Protein AF-0000000080461787 (afdb_homodimer)

Secondary structure (DSSP, 8-state):
----------------------------------------------------------SS-SS-TTS-EEEEEEEEEEE-SS--HHHHHHHHHHHHHHT---THHHHT-STT--GGG-EEEEEEEE-GGGGGG--HHHHHTT--SSEEEEEEEEE-BEEEE-SS--GGGT-SSSEEEEEEEEEEEE-/----------------------------------------------------------SS-SS-TTS-EEEEEEEEEEE-SS--HHHHHHHHHHHHHHT---THHHHT-STT--GGG-EEEEEEEE-GGGGGG--HHHHHTT--SSEEEEEEEEE-BEEEE-SS--GGGT-SSSEEEEEEEEEEEE-

Foldseek 3Di:
DDPPPCPDDDPPPDPPPPPDPPPPPPDPPDDPPPDPPPPPPPPPPPPPPPPQPPPPQVPDPPPDDPFDFDDKFKFKFKDQFQPQQQRRLLRGLCRRPVVDDDCCQVVVVDPPHHQQAKEKEKEKAFAPVCVSRHDVVSSVVSDPGHHYPYYHYDHHWDWDFSPDADVVSVGPHRIMTMMMMMMTIGD/DDPDPPPPDDPPCVPPPPPPVPPPPPDPPDPPPPDPPPPPPPPPPPPPVPPQPPLPQVPDPPPDDPFDFDDKFKFKFKDQFQPQQQRRLLRGLCRRPVVDDDCCQVVVVDPPHHQQAKEKEKEKAFAPVCVSRHDVVSSVVSDPGHHYPYYHYDHHWDWDFSPDADVVSVGPHRIMTMMMMMMTIGD

Organism: Brassica campestris (NCBI:txid3711)

pLDDT: mean 74.0, std 32.17, range [20.41, 98.88]

Structure (mmCIF, N/CA/C/O backbone):
data_AF-0000000080461787-model_v1
#
loop_
_entity.id
_entity.type
_entity.pdbx_description
1 polymer '50S ribosomal protein L34'
#
loop_
_atom_site.group_PDB
_atom_site.id
_atom_site.type_symbol
_atom_site.label_atom_id
_atom_site.label_alt_id
_atom_site.label_comp_id
_atom_site.label_asym_id
_atom_site.label_entity_id
_atom_site.label_seq_id
_atom_site.pdbx_PDB_ins_code
_atom_site.Cartn_x
_atom_site.Cartn_y
_atom_site.Cartn_z
_atom_site.occupancy
_atom_site.B_iso_or_equiv
_atom_site.auth_seq_id
_atom_site.auth_comp_id
_atom_site.auth_asym_id
_atom_site.auth_atom_id
_atom_site.pdbx_PDB_model_num
ATOM 1 N N . MET A 1 1 ? -2.736 40.031 -47.25 1 24.28 1 MET A N 1
ATOM 2 C CA . MET A 1 1 ? -2.18 39.875 -45.906 1 24.28 1 MET A CA 1
ATOM 3 C C . MET A 1 1 ? -1.057 38.844 -45.906 1 24.28 1 MET A C 1
ATOM 5 O O . MET A 1 1 ? -1.311 37.625 -46 1 24.28 1 MET A O 1
ATOM 9 N N . SER A 1 2 ? 0.174 39.125 -46.594 1 23.34 2 SER A N 1
ATOM 10 C CA . SER A 1 2 ? 1.29 38.531 -47.344 1 23.34 2 SER A CA 1
ATOM 11 C C . SER A 1 2 ? 2.373 38.031 -46.406 1 23.34 2 SER A C 1
ATOM 13 O O . SER A 1 2 ? 2.869 38.75 -45.562 1 23.34 2 SER A O 1
ATOM 15 N N . LEU A 1 3 ? 2.395 36.656 -46.031 1 26.53 3 LEU A N 1
ATOM 16 C CA . LEU A 1 3 ? 3.195 35.75 -45.25 1 26.53 3 LEU A CA 1
ATOM 17 C C . LEU A 1 3 ? 4.645 35.719 -45.719 1 26.53 3 LEU A C 1
ATOM 19 O O . LEU A 1 3 ? 4.934 35.25 -46.812 1 26.53 3 LEU A O 1
ATOM 23 N N . SER A 1 4 ? 5.445 36.844 -45.406 1 23.27 4 SER A N 1
ATOM 24 C CA . SER A 1 4 ? 6.805 37.062 -45.906 1 23.27 4 SER A CA 1
ATOM 25 C C . SER A 1 4 ? 7.777 36.031 -45.344 1 23.27 4 SER A C 1
ATOM 27 O O . SER A 1 4 ? 7.824 35.812 -44.125 1 23.27 4 SER A O 1
ATOM 29 N N . LEU A 1 5 ? 8.203 34.969 -46.062 1 26.58 5 LEU A N 1
ATOM 30 C CA . LEU A 1 5 ? 9.086 33.781 -46.031 1 26.58 5 LEU A CA 1
ATOM 31 C C . LEU A 1 5 ? 10.531 34.219 -45.812 1 26.58 5 LEU A C 1
ATOM 33 O O . LEU A 1 5 ? 11.172 34.75 -46.688 1 26.58 5 LEU A O 1
ATOM 37 N N . VAL A 1 6 ? 10.914 34.844 -44.531 1 24.02 6 VAL A N 1
ATOM 38 C CA . VAL A 1 6 ? 12.242 35.438 -44.375 1 24.02 6 VAL A CA 1
ATOM 39 C C . VAL A 1 6 ? 13.297 34.344 -44.438 1 24.02 6 VAL A C 1
ATOM 41 O O . VAL A 1 6 ? 13.25 33.375 -43.688 1 24.02 6 VAL A O 1
ATOM 44 N N . THR A 1 7 ? 13.984 34.062 -45.562 1 23.97 7 THR A N 1
ATOM 45 C CA . THR A 1 7 ? 14.977 33.125 -46.062 1 23.97 7 THR A CA 1
ATOM 46 C C . THR A 1 7 ? 16.312 33.312 -45.375 1 23.97 7 THR A C 1
ATOM 48 O O . THR A 1 7 ? 17.062 34.25 -45.688 1 23.97 7 THR A O 1
ATOM 51 N N . ALA A 1 8 ? 16.312 33.375 -43.906 1 23.72 8 ALA A N 1
ATOM 52 C CA . ALA A 1 8 ? 17.531 33.875 -43.281 1 23.72 8 ALA A CA 1
ATOM 53 C C . ALA A 1 8 ? 18.75 33.062 -43.719 1 23.72 8 ALA A C 1
ATOM 55 O O . ALA A 1 8 ? 18.641 31.875 -43.969 1 23.72 8 ALA A O 1
ATOM 56 N N . GLY A 1 9 ? 19.906 33.781 -44.062 1 21.83 9 GLY A N 1
ATOM 57 C CA . GLY A 1 9 ? 21.203 33.75 -44.688 1 21.83 9 GLY A CA 1
ATOM 58 C C . GLY A 1 9 ? 22.188 32.812 -44.031 1 21.83 9 GLY A C 1
ATOM 59 O O . GLY A 1 9 ? 22 32.438 -42.875 1 21.83 9 GLY A O 1
ATOM 60 N N . SER A 1 10 ? 23.094 32.031 -44.781 1 24.44 10 SER A N 1
ATOM 61 C CA . SER A 1 10 ? 24.031 30.938 -44.906 1 24.44 10 SER A CA 1
ATOM 62 C C . SER A 1 10 ? 25.328 31.203 -44.125 1 24.44 10 SER A C 1
ATOM 64 O O . SER A 1 10 ? 26.203 31.906 -44.594 1 24.44 10 SER A O 1
ATOM 66 N N . ILE A 1 11 ? 25.312 31.609 -42.688 1 22.33 11 ILE A N 1
ATOM 67 C CA . ILE A 1 11 ? 26.547 32.125 -42.125 1 22.33 11 ILE A CA 1
ATOM 68 C C . ILE A 1 11 ? 27.609 31.016 -42.188 1 22.33 11 ILE A C 1
ATOM 70 O O . ILE A 1 11 ? 27.406 29.906 -41.688 1 22.33 11 ILE A O 1
ATOM 74 N N . LEU A 1 12 ? 28.609 31.094 -43.094 1 22.92 12 LEU A N 1
ATOM 75 C CA . LEU A 1 12 ? 29.766 30.328 -43.531 1 22.92 12 LEU A CA 1
ATOM 76 C C . LEU A 1 12 ? 30.844 30.266 -42.438 1 22.92 12 LEU A C 1
ATOM 78 O O . LEU A 1 12 ? 31.469 31.266 -42.125 1 22.92 12 LEU A O 1
ATOM 82 N N . ILE A 1 13 ? 30.484 29.75 -41.188 1 22.72 13 ILE A N 1
ATOM 83 C CA . ILE A 1 13 ? 31.438 29.859 -40.094 1 22.72 13 ILE A CA 1
ATOM 84 C C . ILE A 1 13 ? 32.75 29.188 -40.469 1 22.72 13 ILE A C 1
ATOM 86 O O . ILE A 1 13 ? 32.75 28.094 -41.062 1 22.72 13 ILE A O 1
ATOM 90 N N . ARG A 1 14 ? 33.875 29.984 -40.469 1 22.83 14 ARG A N 1
ATOM 91 C CA . ARG A 1 14 ? 35.312 29.984 -40.812 1 22.83 14 ARG A CA 1
ATOM 92 C C . ARG A 1 14 ? 36.062 28.906 -40.062 1 22.83 14 ARG A C 1
ATOM 94 O O . ARG A 1 14 ? 36 28.844 -38.812 1 22.83 14 ARG A O 1
ATOM 101 N N . PRO A 1 15 ? 36.562 27.766 -40.656 1 22.39 15 PRO A N 1
ATOM 102 C CA . PRO A 1 15 ? 37.125 26.5 -40.188 1 22.39 15 PRO A CA 1
ATOM 103 C C . PRO A 1 15 ? 38.5 26.672 -39.562 1 22.39 15 PRO A C 1
ATOM 105 O O . PRO A 1 15 ? 39.094 25.703 -39.094 1 22.39 15 PRO A O 1
ATOM 108 N N . ASN A 1 16 ? 38.969 27.953 -39.25 1 22.52 16 ASN A N 1
ATOM 109 C CA . ASN A 1 16 ? 40.438 27.984 -39.375 1 22.52 16 ASN A CA 1
ATOM 110 C C . ASN A 1 16 ? 41.094 27.172 -38.281 1 22.52 16 ASN A C 1
ATOM 112 O O . ASN A 1 16 ? 41.094 27.562 -37.125 1 22.52 16 ASN A O 1
ATOM 116 N N . LEU A 1 17 ? 41.125 25.844 -38.281 1 22.02 17 LEU A N 1
ATOM 117 C CA . LEU A 1 17 ? 41.531 24.875 -37.281 1 22.02 17 LEU A CA 1
ATOM 118 C C . LEU A 1 17 ? 43.031 24.922 -37.062 1 22.02 17 LEU A C 1
ATOM 120 O O . LEU A 1 17 ? 43.562 24.172 -36.25 1 22.02 17 LEU A O 1
ATOM 124 N N . ARG A 1 18 ? 43.812 25.781 -37.656 1 21.47 18 ARG A N 1
ATOM 125 C CA . ARG A 1 18 ? 45.156 25.188 -37.844 1 21.47 18 ARG A CA 1
ATOM 126 C C . ARG A 1 18 ? 45.906 25.172 -36.5 1 21.47 18 ARG A C 1
ATOM 128 O O . ARG A 1 18 ? 46.469 26.188 -36.094 1 21.47 18 ARG A O 1
ATOM 135 N N . LEU A 1 19 ? 45.312 24.766 -35.375 1 21.97 19 LEU A N 1
ATOM 136 C CA . LEU A 1 19 ? 46.031 25.031 -34.125 1 21.97 19 LEU A CA 1
ATOM 137 C C . LEU A 1 19 ? 47.406 24.359 -34.156 1 21.97 19 LEU A C 1
ATOM 139 O O . LEU A 1 19 ? 47.5 23.156 -34.469 1 21.97 19 LEU A O 1
ATOM 143 N N . ARG A 1 20 ? 48.469 25.234 -34.312 1 20.62 20 ARG A N 1
ATOM 144 C CA . ARG A 1 20 ? 49.906 25.047 -34.375 1 20.62 20 ARG A CA 1
ATOM 145 C C . ARG A 1 20 ? 50.406 24.25 -33.156 1 20.62 20 ARG A C 1
ATOM 147 O O . ARG A 1 20 ? 50.094 24.578 -32.031 1 20.62 20 ARG A O 1
ATOM 154 N N . GLN A 1 21 ? 50.781 22.953 -33.312 1 22.22 21 GLN A N 1
ATOM 155 C CA . GLN A 1 21 ? 51.25 21.859 -32.469 1 22.22 21 GLN A CA 1
ATOM 156 C C . GLN A 1 21 ? 52.562 22.188 -31.781 1 22.22 21 GLN A C 1
ATOM 158 O O . GLN A 1 21 ? 53.625 21.859 -32.312 1 22.22 21 GLN A O 1
ATOM 163 N N . SER A 1 22 ? 52.781 23.484 -31.391 1 22.42 22 SER A N 1
ATOM 164 C CA . SER A 1 22 ? 54.188 23.672 -31.062 1 22.42 22 SER A CA 1
ATOM 165 C C . SER A 1 22 ? 54.625 22.719 -29.953 1 22.42 22 SER A C 1
ATOM 167 O O . SER A 1 22 ? 53.906 22.516 -28.984 1 22.42 22 SER A O 1
ATOM 169 N N . HIS A 1 23 ? 55.562 21.766 -30.297 1 25.08 23 HIS A N 1
ATOM 170 C CA . HIS A 1 23 ? 56.188 20.625 -29.656 1 25.08 23 HIS A CA 1
ATOM 171 C C . HIS A 1 23 ? 57.062 21.062 -28.469 1 25.08 23 HIS A C 1
ATOM 173 O O . HIS A 1 23 ? 57.75 20.234 -27.859 1 25.08 23 HIS A O 1
ATOM 179 N N . LEU A 1 24 ? 56.562 22.062 -27.641 1 24.06 24 LEU A N 1
ATOM 180 C CA . LEU A 1 24 ? 57.594 22.578 -26.734 1 24.06 24 LEU A CA 1
ATOM 181 C C . LEU A 1 24 ? 58.156 21.453 -25.875 1 24.06 24 LEU A C 1
ATOM 183 O O . LEU A 1 24 ? 57.406 20.641 -25.312 1 24.06 24 LEU A O 1
ATOM 187 N N . THR A 1 25 ? 59.406 21.078 -26.141 1 25.56 25 THR A N 1
ATOM 188 C CA . THR A 1 25 ? 60.312 20.062 -25.625 1 25.56 25 THR A CA 1
ATOM 189 C C . THR A 1 25 ? 60.531 20.25 -24.125 1 25.56 25 THR A C 1
ATOM 191 O O . THR A 1 25 ? 61.156 21.234 -23.703 1 25.56 25 THR A O 1
ATOM 194 N N . ILE A 1 26 ? 59.5 20.453 -23.312 1 24.25 26 ILE A N 1
ATOM 195 C CA . ILE A 1 26 ? 59.812 20.891 -21.953 1 24.25 26 ILE A CA 1
ATOM 196 C C . ILE A 1 26 ? 60.719 19.875 -21.297 1 24.25 26 ILE A C 1
ATOM 198 O O . ILE A 1 26 ? 60.5 18.656 -21.375 1 24.25 26 ILE A O 1
ATOM 202 N N . SER A 1 27 ? 61.906 20.406 -20.953 1 25.11 27 SER A N 1
ATOM 203 C CA . SER A 1 27 ? 63.094 19.844 -20.312 1 25.11 27 SER A CA 1
ATOM 204 C C . SER A 1 27 ? 62.719 19.156 -19 1 25.11 27 SER A C 1
ATOM 206 O O . SER A 1 27 ? 61.719 19.5 -18.359 1 25.11 27 SER A O 1
ATOM 208 N N . SER A 1 28 ? 63.281 17.938 -18.797 1 26.45 28 SER A N 1
ATOM 209 C CA . SER A 1 28 ? 63.156 16.781 -17.906 1 26.45 28 SER A CA 1
ATOM 210 C C . SER A 1 28 ? 63.5 17.141 -16.469 1 26.45 28 SER A C 1
ATOM 212 O O . SER A 1 28 ? 64.625 17.469 -16.172 1 26.45 28 SER A O 1
ATOM 214 N N . SER A 1 29 ? 62.938 18.312 -15.906 1 26.25 29 SER A N 1
ATOM 215 C CA . SER A 1 29 ? 63.531 18.672 -14.617 1 26.25 29 SER A CA 1
ATOM 216 C C . SER A 1 29 ? 63.531 17.484 -13.664 1 26.25 29 SER A C 1
ATOM 218 O O . SER A 1 29 ? 62.719 16.562 -13.805 1 26.25 29 SER A O 1
ATOM 220 N N . PRO A 1 30 ? 64.562 17.609 -12.688 1 31.72 30 PRO A N 1
ATOM 221 C CA . PRO A 1 30 ? 65.125 16.609 -11.773 1 31.72 30 PRO A CA 1
ATOM 222 C C . PRO A 1 30 ? 64.062 16.062 -10.797 1 31.72 30 PRO A C 1
ATOM 224 O O . PRO A 1 30 ? 63.062 16.719 -10.523 1 31.72 30 PRO A O 1
ATOM 227 N N . SER A 1 31 ? 64.062 14.742 -10.555 1 28.06 31 SER A N 1
ATOM 228 C CA . SER A 1 31 ? 63.281 13.812 -9.781 1 28.06 31 SER A CA 1
ATOM 229 C C . SER A 1 31 ? 63.281 14.18 -8.297 1 28.06 31 SER A C 1
ATOM 231 O O . SER A 1 31 ? 64.312 14.133 -7.645 1 28.06 31 SER A O 1
ATOM 233 N N . LEU A 1 32 ? 62.781 15.422 -7.898 1 30.12 32 LEU A N 1
ATOM 234 C CA . LEU A 1 32 ? 62.875 15.672 -6.465 1 30.12 32 LEU A CA 1
ATOM 235 C C . LEU A 1 32 ? 62.219 14.539 -5.68 1 30.12 32 LEU A C 1
ATOM 237 O O . LEU A 1 32 ? 61.094 14.125 -6.008 1 30.12 32 LEU A O 1
ATOM 241 N N . SER A 1 33 ? 63.031 13.727 -5.023 1 27.62 33 SER A N 1
ATOM 242 C CA . SER A 1 33 ? 62.719 12.594 -4.156 1 27.62 33 SER A CA 1
ATOM 243 C C . SER A 1 33 ? 61.781 13 -3.037 1 27.62 33 SER A C 1
ATOM 245 O O . SER A 1 33 ? 62.125 13.844 -2.203 1 27.62 33 SER A O 1
ATOM 247 N N . LEU A 1 34 ? 60.562 13.414 -3.326 1 29.5 34 LEU A N 1
ATOM 248 C CA . LEU A 1 34 ? 59.688 13.859 -2.246 1 29.5 34 LEU A CA 1
ATOM 249 C C . LEU A 1 34 ? 59.562 12.781 -1.176 1 29.5 34 LEU A C 1
ATOM 251 O O . LEU A 1 34 ? 59.25 11.617 -1.487 1 29.5 34 LEU A O 1
ATOM 255 N N . SER A 1 35 ? 60.281 13.023 -0.097 1 28.84 35 SER A N 1
ATOM 256 C CA . SER A 1 35 ? 60.219 12.242 1.133 1 28.84 35 SER A CA 1
ATOM 257 C C . SER A 1 35 ? 58.812 12.023 1.601 1 28.84 35 SER A C 1
ATOM 259 O O . SER A 1 35 ? 57.969 12.938 1.533 1 28.84 35 SER A O 1
ATOM 261 N N . SER A 1 36 ? 58.281 10.828 1.423 1 27.81 36 SER A N 1
ATOM 262 C CA . SER A 1 36 ? 56.969 10.297 1.77 1 27.81 36 SER A CA 1
ATOM 263 C C . SER A 1 36 ? 56.656 10.547 3.238 1 27.81 36 SER A C 1
ATOM 265 O O . SER A 1 36 ? 57.375 10.078 4.125 1 27.81 36 SER A O 1
ATOM 267 N N . SER A 1 37 ? 56.5 11.844 3.639 1 26.84 37 SER A N 1
ATOM 268 C CA . SER A 1 37 ? 56.062 12.008 5.016 1 26.84 37 SER A CA 1
ATOM 269 C C . SER A 1 37 ? 54.844 11.109 5.316 1 26.84 37 SER A C 1
ATOM 271 O O . SER A 1 37 ? 53.969 10.969 4.484 1 26.84 37 SER A O 1
ATOM 273 N N . SER A 1 38 ? 55.062 10.086 6.207 1 27.33 38 SER A N 1
ATOM 274 C CA . SER A 1 38 ? 54.125 9.133 6.793 1 27.33 38 SER A CA 1
ATOM 275 C C . SER A 1 38 ? 52.906 9.844 7.375 1 27.33 38 SER A C 1
ATOM 277 O O . SER A 1 38 ? 53.031 10.711 8.234 1 27.33 38 SER A O 1
ATOM 279 N N . HIS A 1 39 ? 52 10.281 6.473 1 28.86 39 HIS A N 1
ATOM 280 C CA . HIS A 1 39 ? 50.719 10.812 6.996 1 28.86 39 HIS A CA 1
ATOM 281 C C . HIS A 1 39 ? 50.094 9.844 7.98 1 28.86 39 HIS A C 1
ATOM 283 O O . HIS A 1 39 ? 49.844 8.68 7.645 1 28.86 39 HIS A O 1
ATOM 289 N N . ARG A 1 40 ? 50.531 9.906 9.234 1 27.25 40 ARG A N 1
ATOM 290 C CA . ARG A 1 40 ? 49.812 9.234 10.297 1 27.25 40 ARG A CA 1
ATOM 291 C C . ARG A 1 40 ? 48.312 9.539 10.203 1 27.25 40 ARG A C 1
ATOM 293 O O . ARG A 1 40 ? 47.906 10.695 10.281 1 27.25 40 ARG A O 1
ATOM 300 N 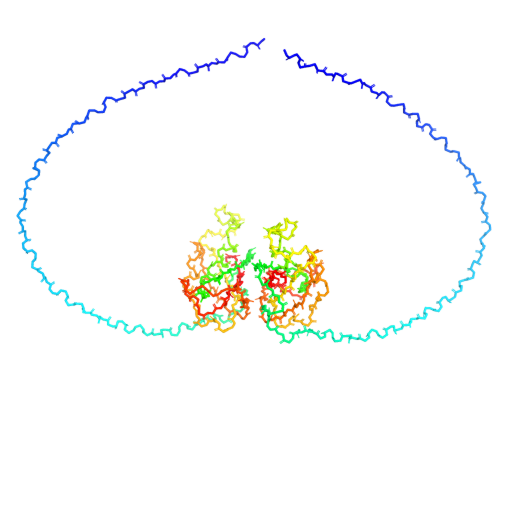N . LYS A 1 41 ? 47.656 8.695 9.383 1 30.38 41 LYS A N 1
ATOM 301 C CA . LYS A 1 41 ? 46.219 8.695 9.398 1 30.38 41 LYS A CA 1
ATOM 302 C C . LYS A 1 41 ? 45.656 8.633 10.82 1 30.38 41 LYS A C 1
ATOM 304 O O . LYS A 1 41 ? 45.875 7.645 11.523 1 30.38 41 LYS A O 1
ATOM 309 N N . ILE A 1 42 ? 45.75 9.742 11.547 1 30.8 42 ILE A N 1
ATOM 310 C CA . ILE A 1 42 ? 45 9.758 12.797 1 30.8 42 ILE A CA 1
ATOM 311 C C . ILE A 1 42 ? 43.562 9.312 12.523 1 30.8 42 ILE A C 1
ATOM 313 O O . ILE A 1 42 ? 42.844 9.969 11.781 1 30.8 42 ILE A O 1
ATOM 317 N N . SER A 1 43 ? 43.438 7.984 12.352 1 27.47 43 SER A N 1
ATOM 318 C CA . SER A 1 43 ? 42.062 7.445 12.328 1 27.47 43 SER A CA 1
ATOM 319 C C . SER A 1 43 ? 41.281 7.871 13.562 1 27.47 43 SER A C 1
ATOM 321 O O . SER A 1 43 ? 41.562 7.418 14.672 1 27.47 43 SER A O 1
ATOM 323 N N . ARG A 1 44 ? 41.062 9.195 13.695 1 27.22 44 ARG A N 1
ATOM 324 C CA . ARG A 1 44 ? 40.031 9.461 14.719 1 27.22 44 ARG A CA 1
ATOM 325 C C . ARG A 1 44 ? 38.844 8.555 14.547 1 27.22 44 ARG A C 1
ATOM 327 O O . ARG A 1 44 ? 38.219 8.531 13.477 1 27.22 44 ARG A O 1
ATOM 334 N N . LEU A 1 45 ? 38.938 7.348 15.102 1 29.44 45 LEU A N 1
ATOM 335 C CA . LEU A 1 45 ? 37.75 6.566 15.328 1 29.44 45 LEU A CA 1
ATOM 336 C C . LEU A 1 45 ? 36.594 7.461 15.812 1 29.44 45 LEU A C 1
ATOM 338 O O . LEU A 1 45 ? 36.656 8.016 16.906 1 29.44 45 LEU A O 1
ATOM 342 N N . ILE A 1 46 ? 36.125 8.266 14.852 1 28.11 46 ILE A N 1
ATOM 343 C CA . ILE A 1 46 ? 34.875 8.891 15.234 1 28.11 46 ILE A CA 1
ATOM 344 C C . ILE A 1 46 ? 33.938 7.832 15.812 1 28.11 46 ILE A C 1
ATOM 346 O O . ILE A 1 46 ? 33.625 6.836 15.148 1 28.11 46 ILE A O 1
ATOM 350 N N . LYS A 1 47 ? 34.125 7.605 17.094 1 29.52 47 LYS A N 1
ATOM 351 C CA . LYS A 1 47 ? 33.062 6.914 17.797 1 29.52 47 LYS A CA 1
ATOM 352 C C . LYS A 1 47 ? 31.688 7.422 17.328 1 29.52 47 LYS A C 1
ATOM 354 O O . LYS A 1 47 ? 31.328 8.57 17.594 1 29.52 47 LYS A O 1
ATOM 359 N N . VAL A 1 48 ? 31.359 7.074 16.109 1 25.64 48 VAL A N 1
ATOM 360 C CA . VAL A 1 48 ? 29.953 7.305 15.773 1 25.64 48 VAL A CA 1
ATOM 361 C C . VAL A 1 48 ? 29.062 6.625 16.812 1 25.64 48 VAL A C 1
ATOM 363 O O . VAL A 1 48 ? 29.125 5.406 16.984 1 25.64 48 VAL A O 1
ATOM 366 N N . ASN A 1 49 ? 28.906 7.254 17.938 1 26.31 49 ASN A N 1
ATOM 367 C CA . ASN A 1 49 ? 27.828 6.801 18.797 1 26.31 49 ASN A CA 1
ATOM 368 C C . ASN A 1 49 ? 26.594 6.398 17.984 1 26.31 49 ASN A C 1
ATOM 370 O O . ASN A 1 49 ? 26.156 7.145 17.109 1 26.31 49 ASN A O 1
ATOM 374 N N . ALA A 1 50 ? 26.406 5.086 17.781 1 29.31 50 ALA A N 1
ATOM 375 C CA . ALA A 1 50 ? 25.125 4.586 17.297 1 29.31 50 ALA A CA 1
ATOM 376 C C . ALA A 1 50 ? 23.969 5.406 17.875 1 29.31 50 ALA A C 1
ATOM 378 O O . ALA A 1 50 ? 23.672 5.332 19.062 1 29.31 50 ALA A O 1
ATOM 379 N N . MET A 1 51 ? 23.906 6.672 17.422 1 23.02 51 MET A N 1
ATOM 380 C CA . MET A 1 51 ? 22.672 7.352 17.812 1 23.02 51 MET A CA 1
ATOM 381 C C . MET A 1 51 ? 21.469 6.434 17.641 1 23.02 51 MET A C 1
ATOM 383 O O . MET A 1 51 ? 21.219 5.93 16.547 1 23.02 51 MET A O 1
ATOM 387 N N . GLU A 1 52 ? 21.141 5.625 18.625 1 29.53 52 GLU A N 1
ATOM 388 C CA . GLU A 1 52 ? 19.797 5.062 18.656 1 29.53 52 GLU A CA 1
ATOM 389 C C . GLU A 1 52 ? 18.781 6.008 18.016 1 29.53 52 GLU A C 1
ATOM 391 O O . GLU A 1 52 ? 18.578 7.129 18.484 1 29.53 52 GLU A O 1
ATOM 396 N N . THR A 1 53 ? 18.844 6.168 16.781 1 30.19 53 THR A N 1
ATOM 397 C CA . THR A 1 53 ? 17.75 6.902 16.172 1 30.19 53 THR A CA 1
ATOM 398 C C . THR A 1 53 ? 16.422 6.535 16.828 1 30.19 53 THR A C 1
ATOM 400 O O . THR A 1 53 ? 15.953 5.398 16.703 1 30.19 53 THR A O 1
ATOM 403 N N . LYS A 1 54 ? 16.188 6.867 18.062 1 29.3 54 LYS A N 1
ATOM 404 C CA . LYS A 1 54 ? 14.836 6.832 18.625 1 29.3 54 LYS A CA 1
ATOM 405 C C . LYS A 1 54 ? 13.797 7.273 17.609 1 29.3 54 LYS A C 1
ATOM 407 O O . LYS A 1 54 ? 13.906 8.352 17.031 1 29.3 54 LYS A O 1
ATOM 412 N N . ALA A 1 55 ? 13.242 6.289 16.844 1 35.06 55 ALA A N 1
ATOM 413 C CA . ALA A 1 55 ? 11.984 6.668 16.219 1 35.06 55 ALA A CA 1
ATOM 414 C C . ALA A 1 55 ? 11.242 7.707 17.047 1 35.06 55 ALA A C 1
ATOM 416 O O . ALA A 1 55 ? 10.812 7.418 18.172 1 35.06 55 ALA A O 1
ATOM 417 N N . GLU A 1 56 ? 11.68 8.891 17.203 1 31.09 56 GLU A N 1
ATOM 418 C CA . GLU A 1 56 ? 10.93 9.922 17.906 1 31.09 56 GLU A CA 1
ATOM 419 C C . GLU A 1 56 ? 9.438 9.844 17.594 1 31.09 56 GLU A C 1
ATOM 421 O O . GLU A 1 56 ? 9.016 10.211 16.5 1 31.09 56 GLU A O 1
ATOM 426 N N . THR A 1 57 ? 8.727 8.727 17.781 1 37.88 57 THR A N 1
ATOM 427 C CA . THR A 1 57 ? 7.27 8.812 17.844 1 37.88 57 THR A CA 1
ATOM 428 C C . THR A 1 57 ? 6.832 10.086 18.547 1 37.88 57 THR A C 1
ATOM 430 O O . THR A 1 57 ? 7.117 10.266 19.734 1 37.88 57 THR A O 1
ATOM 433 N N . ILE A 1 58 ? 7 11.164 18.031 1 41.88 58 ILE A N 1
ATOM 434 C CA . ILE A 1 58 ? 6.336 12.281 18.688 1 41.88 58 ILE A CA 1
ATOM 435 C C . ILE A 1 58 ? 5.004 11.82 19.281 1 41.88 58 ILE A C 1
ATOM 437 O O . ILE A 1 58 ? 4.297 11.016 18.672 1 41.88 58 ILE A O 1
ATOM 441 N N . SER A 1 59 ? 4.707 11.906 20.5 1 47.75 59 SER A N 1
ATOM 442 C CA . SER A 1 59 ? 3.75 11.477 21.516 1 47.75 59 SER A CA 1
ATOM 443 C C . SER A 1 59 ? 2.318 11.586 21.016 1 47.75 59 SER A C 1
ATOM 445 O O . SER A 1 59 ? 1.385 11.102 21.656 1 47.75 59 SER A O 1
ATOM 447 N N . GLY A 1 60 ? 1.902 12.195 19.75 1 64.06 60 GLY A N 1
ATOM 448 C CA . GLY A 1 60 ? 0.494 12.148 19.391 1 64.06 60 GLY A CA 1
ATOM 449 C C . GLY A 1 60 ? 0.24 11.469 18.062 1 64.06 60 GLY A C 1
ATOM 450 O O . GLY A 1 60 ? 1.142 11.367 17.219 1 64.06 60 GLY A O 1
ATOM 451 N N . GLY A 1 61 ? -0.766 10.508 17.969 1 87.19 61 GLY A N 1
ATOM 452 C CA . GLY A 1 61 ? -1.222 9.844 16.75 1 87.19 61 GLY A CA 1
ATOM 453 C C . GLY A 1 61 ? -1.238 10.75 15.539 1 87.19 61 GLY A C 1
ATOM 454 O O . GLY A 1 61 ? -1.25 11.977 15.68 1 87.19 61 GLY A O 1
ATOM 455 N N . VAL A 1 62 ? -0.777 10.336 14.453 1 94.5 62 VAL A N 1
ATOM 456 C CA . VAL A 1 62 ? -0.869 11.07 13.195 1 94.5 62 VAL A CA 1
ATOM 457 C C . VAL A 1 62 ? -2.186 10.734 12.492 1 94.5 62 VAL A C 1
ATOM 459 O O . VAL A 1 62 ? -2.488 9.57 12.258 1 94.5 62 VAL A O 1
ATOM 462 N N . PRO A 1 63 ? -2.988 11.773 12.195 1 94.94 63 PRO A N 1
ATOM 463 C CA . PRO A 1 63 ? -2.727 13.188 12.477 1 94.94 63 PRO A CA 1
ATOM 464 C C . PRO A 1 63 ? -3.137 13.594 13.891 1 94.94 63 PRO A C 1
ATOM 466 O O . PRO A 1 63 ? -3.844 12.844 14.57 1 94.94 63 PRO A O 1
ATOM 469 N N . ASN A 1 64 ? -2.602 14.688 14.383 1 93.12 64 ASN A N 1
ATOM 470 C CA . ASN A 1 64 ? -3.053 15.234 15.656 1 93.12 64 ASN A CA 1
ATOM 471 C C . ASN A 1 64 ? -3.424 16.703 15.539 1 93.12 64 ASN A C 1
ATOM 473 O O . ASN A 1 64 ? -3.451 17.266 14.438 1 93.12 64 ASN A O 1
ATOM 477 N N . ASN A 1 65 ? -3.766 17.312 16.672 1 90 65 ASN A N 1
ATOM 478 C CA . ASN A 1 65 ? -4.43 18.625 16.625 1 90 65 ASN A CA 1
ATOM 479 C C . ASN A 1 65 ? -3.418 19.766 16.609 1 90 65 ASN A C 1
ATOM 481 O O . ASN A 1 65 ? -3.77 20.906 16.891 1 90 65 ASN A O 1
ATOM 485 N N . THR A 1 66 ? -2.24 19.5 16.234 1 89.81 66 THR A N 1
ATOM 486 C CA . THR A 1 66 ? -1.219 20.547 16.172 1 89.81 66 THR A CA 1
ATOM 487 C C . THR A 1 66 ? -1.312 21.328 14.867 1 89.81 66 THR A C 1
ATOM 489 O O . THR A 1 66 ? -0.577 22.297 14.664 1 89.81 66 THR A O 1
ATOM 492 N N . MET A 1 67 ? -2.17 20.922 14.031 1 91.69 67 MET A N 1
ATOM 493 C CA . MET A 1 67 ? -2.398 21.625 12.781 1 91.69 67 MET A CA 1
ATOM 494 C C . MET A 1 67 ? -3.857 21.516 12.344 1 91.69 67 MET A C 1
ATOM 496 O O . MET A 1 67 ? -4.57 20.609 12.781 1 91.69 67 MET A O 1
ATOM 500 N N . LYS A 1 68 ? -4.332 22.594 11.602 1 94.81 68 LYS A N 1
ATOM 501 C CA . LYS A 1 68 ? -5.609 22.516 10.906 1 94.81 68 LYS A CA 1
ATOM 502 C C . LYS A 1 68 ? -5.477 21.719 9.609 1 94.81 68 LYS A C 1
ATOM 504 O O . LYS A 1 68 ? -4.805 22.156 8.672 1 94.81 68 LYS A O 1
ATOM 509 N N . LEU A 1 69 ? -6.129 20.609 9.602 1 96.81 69 LEU A N 1
ATOM 510 C CA . LEU A 1 69 ? -5.988 19.672 8.492 1 96.81 69 LEU A CA 1
ATOM 511 C C . LEU A 1 69 ? -6.762 20.156 7.273 1 96.81 69 LEU A C 1
ATOM 513 O O . LEU A 1 69 ? -7.922 20.562 7.391 1 96.81 69 LEU A O 1
ATOM 517 N N . LEU A 1 70 ? -6.098 20.156 6.059 1 94.56 70 LEU A N 1
ATOM 518 C CA . LEU A 1 70 ? -6.742 20.562 4.812 1 94.56 70 LEU A CA 1
ATOM 519 C C . LEU A 1 70 ? -6.895 19.375 3.873 1 94.56 70 LEU A C 1
ATOM 521 O O . LEU A 1 70 ? -7.969 19.172 3.301 1 94.56 70 LEU A O 1
ATOM 525 N N . PHE A 1 71 ? -5.77 18.562 3.721 1 94.62 71 PHE A N 1
ATOM 526 C CA . PHE A 1 71 ? -5.738 17.484 2.738 1 94.62 71 PHE A CA 1
ATOM 527 C C . PHE A 1 71 ? -5.051 16.25 3.307 1 94.62 71 PHE A C 1
ATOM 529 O O . PHE A 1 71 ? -4.137 16.359 4.125 1 94.62 71 PHE A O 1
ATOM 536 N N . VAL A 1 72 ? -5.551 15.086 2.865 1 97.12 72 VAL A N 1
ATOM 537 C CA . VAL A 1 72 ? -4.871 13.812 3.107 1 97.12 72 VAL A CA 1
ATOM 538 C C . VAL A 1 72 ? -4.473 13.18 1.776 1 97.12 72 VAL A C 1
ATOM 540 O O . VAL A 1 72 ? -5.312 12.992 0.894 1 97.12 72 VAL A O 1
ATOM 543 N N . GLU A 1 73 ? -3.221 12.906 1.57 1 97.62 73 GLU A N 1
ATOM 544 C CA . GLU A 1 73 ? -2.68 12.234 0.39 1 97.62 73 GLU A CA 1
ATOM 545 C C . GLU A 1 73 ? -2.045 10.898 0.755 1 97.62 73 GLU A C 1
ATOM 547 O O . GLU A 1 73 ? -1.29 10.812 1.726 1 97.62 73 GLU A O 1
ATOM 552 N N . MET A 1 74 ? -2.395 9.859 -0.014 1 98.31 74 MET A N 1
ATOM 553 C CA . MET A 1 74 ? -1.876 8.531 0.301 1 98.31 74 MET A CA 1
ATOM 554 C C . MET A 1 74 ? -1.059 7.973 -0.86 1 98.31 74 MET A C 1
ATOM 556 O O . MET A 1 74 ? -1.271 8.352 -2.014 1 98.31 74 MET A O 1
ATOM 560 N N . GLY A 1 75 ? -0.133 7.152 -0.53 1 98.62 75 GLY A N 1
ATOM 561 C CA . GLY A 1 75 ? 0.733 6.566 -1.54 1 98.62 75 GLY A CA 1
ATOM 562 C C . GLY A 1 75 ? 1.339 5.242 -1.11 1 98.62 75 GLY A C 1
ATOM 563 O O . GLY A 1 75 ? 1.183 4.824 0.04 1 98.62 75 GLY A O 1
ATOM 564 N N . VAL A 1 76 ? 1.98 4.602 -2.072 1 98.88 76 VAL A N 1
ATOM 565 C CA . VAL A 1 76 ? 2.629 3.312 -1.868 1 98.88 76 VAL A CA 1
ATOM 566 C C . VAL A 1 76 ? 4.004 3.314 -2.531 1 98.88 76 VAL A C 1
ATOM 568 O O . VAL A 1 76 ? 4.215 3.998 -3.537 1 98.88 76 VAL A O 1
ATOM 571 N N . GLY A 1 77 ? 4.91 2.656 -1.845 1 98.75 77 GLY A N 1
ATOM 572 C CA . GLY A 1 77 ? 6.242 2.479 -2.404 1 98.75 77 GLY A CA 1
ATOM 573 C C . GLY A 1 77 ? 6.723 1.04 -2.359 1 98.75 77 GLY A C 1
ATOM 574 O O . GLY A 1 77 ? 6.43 0.312 -1.407 1 98.75 77 GLY A O 1
ATOM 575 N N . TYR A 1 78 ? 7.48 0.692 -3.383 1 98.56 78 TYR A N 1
ATOM 576 C CA . TYR A 1 78 ? 7.996 -0.66 -3.559 1 98.56 78 TYR A CA 1
ATOM 577 C C . TYR A 1 78 ? 9.516 -0.652 -3.672 1 98.56 78 TYR A C 1
ATOM 579 O O . TYR A 1 78 ? 10.086 0.147 -4.422 1 98.56 78 TYR A O 1
ATOM 587 N N . ASP A 1 79 ? 10.18 -1.479 -2.889 1 98.19 79 ASP A N 1
ATOM 588 C CA . ASP A 1 79 ? 11.562 -1.876 -3.139 1 98.19 79 ASP A CA 1
ATOM 589 C C . ASP A 1 79 ? 11.656 -3.354 -3.514 1 98.19 79 ASP A C 1
ATOM 591 O O . ASP A 1 79 ? 11.672 -4.223 -2.639 1 98.19 79 ASP A O 1
ATOM 595 N N . GLN A 1 80 ? 11.672 -3.539 -4.867 1 96.38 80 GLN A N 1
ATOM 596 C CA . GLN A 1 80 ? 11.547 -4.895 -5.391 1 96.38 80 GLN A CA 1
ATOM 597 C C . GLN A 1 80 ? 12.82 -5.703 -5.133 1 96.38 80 GLN A C 1
ATOM 599 O O . GLN A 1 80 ? 12.75 -6.902 -4.852 1 96.38 80 GLN A O 1
ATOM 604 N N . HIS A 1 81 ? 13.93 -4.953 -5.344 1 94.44 81 HIS A N 1
ATOM 605 C CA . HIS A 1 81 ? 15.258 -5.523 -5.121 1 94.44 81 HIS A CA 1
ATOM 606 C C . HIS A 1 81 ? 16.141 -4.574 -4.32 1 94.44 81 HIS A C 1
ATOM 608 O O . HIS A 1 81 ? 16 -3.352 -4.434 1 94.44 81 HIS A O 1
ATOM 614 N N . GLY A 1 82 ? 16.969 -5.004 -3.488 1 91.38 82 GLY A N 1
ATOM 615 C CA . GLY A 1 82 ? 17.844 -4.188 -2.66 1 91.38 82 GLY A CA 1
ATOM 616 C C . GLY A 1 82 ? 17.5 -4.246 -1.185 1 91.38 82 GLY A C 1
ATOM 617 O O . GLY A 1 82 ? 18.359 -4.07 -0.328 1 91.38 82 GLY A O 1
ATOM 618 N N . GLN A 1 83 ? 16.203 -4.535 -1.06 1 94.31 83 GLN A N 1
ATOM 619 C CA . GLN A 1 83 ? 15.719 -4.711 0.307 1 94.31 83 GLN A CA 1
ATOM 620 C C . GLN A 1 83 ? 16.062 -3.498 1.169 1 94.31 83 GLN A C 1
ATOM 622 O O . GLN A 1 83 ? 16.594 -3.641 2.27 1 94.31 83 GLN A O 1
ATOM 627 N N . ASP A 1 84 ? 15.836 -2.314 0.585 1 97.5 84 ASP A N 1
ATOM 628 C CA . ASP A 1 84 ? 16.031 -1.017 1.228 1 97.5 84 ASP A CA 1
ATOM 629 C C . ASP A 1 84 ? 14.688 -0.39 1.603 1 97.5 84 ASP A C 1
ATOM 631 O O . ASP A 1 84 ? 14.055 0.274 0.778 1 97.5 84 ASP A O 1
ATOM 635 N N . VAL A 1 85 ? 14.297 -0.561 2.893 1 98.38 85 VAL A N 1
ATOM 636 C CA . VAL A 1 85 ? 12.984 -0.099 3.352 1 98.38 85 VAL A CA 1
ATOM 637 C C . VAL A 1 85 ? 12.922 1.424 3.266 1 98.38 85 VAL A C 1
ATOM 639 O O . VAL A 1 85 ? 11.844 1.993 3.07 1 98.38 85 VAL A O 1
ATOM 642 N N . THR A 1 86 ? 14.078 2.119 3.395 1 98.75 86 THR A N 1
ATOM 643 C CA . THR A 1 86 ? 14.109 3.568 3.238 1 98.75 86 THR A CA 1
ATOM 644 C C . THR A 1 86 ? 13.734 3.969 1.815 1 98.75 86 THR A C 1
ATOM 646 O O . THR A 1 86 ? 12.945 4.895 1.614 1 98.75 86 THR A O 1
ATOM 649 N N . SER A 1 87 ? 14.266 3.23 0.831 1 98.62 87 SER A N 1
ATOM 650 C CA . SER A 1 87 ? 13.906 3.475 -0.562 1 98.62 87 SER A CA 1
ATOM 651 C C . SER A 1 87 ? 12.414 3.291 -0.788 1 98.62 87 SER A C 1
ATOM 653 O O . SER A 1 87 ? 11.773 4.117 -1.439 1 98.62 87 SER A O 1
ATOM 655 N N . ALA A 1 88 ? 11.836 2.24 -0.236 1 98.75 88 ALA A N 1
ATOM 656 C CA . ALA A 1 88 ? 10.398 1.997 -0.354 1 98.75 88 ALA A CA 1
ATOM 657 C C . ALA A 1 88 ? 9.602 3.129 0.281 1 98.75 88 ALA A C 1
ATOM 659 O O . ALA A 1 88 ? 8.609 3.594 -0.292 1 98.75 88 ALA A O 1
ATOM 660 N N . ALA A 1 89 ? 10.031 3.598 1.442 1 98.88 89 ALA A N 1
ATOM 661 C CA . ALA A 1 89 ? 9.344 4.676 2.146 1 98.88 89 ALA A CA 1
ATOM 662 C C . ALA A 1 89 ? 9.414 5.98 1.358 1 98.88 89 ALA A C 1
ATOM 664 O O . ALA A 1 89 ? 8.422 6.711 1.262 1 98.88 89 ALA A O 1
ATOM 665 N N . MET A 1 90 ? 10.594 6.254 0.811 1 98.88 90 MET A N 1
ATOM 666 C CA . MET A 1 90 ? 10.742 7.445 -0.018 1 98.88 90 MET A CA 1
ATOM 667 C C . MET A 1 90 ? 9.828 7.383 -1.236 1 98.88 90 MET A C 1
ATOM 669 O O . MET A 1 90 ? 9.164 8.367 -1.571 1 98.88 90 MET A O 1
ATOM 673 N N . LYS A 1 91 ? 9.734 6.258 -1.853 1 98.81 91 LYS A N 1
ATOM 674 C CA . LYS A 1 91 ? 8.867 6.066 -3.012 1 98.81 91 LYS A CA 1
ATOM 675 C C . LYS A 1 91 ? 7.398 6.211 -2.629 1 98.81 91 LYS A C 1
ATOM 677 O O . LYS A 1 91 ? 6.598 6.738 -3.406 1 98.81 91 LYS A O 1
ATOM 682 N N . ALA A 1 92 ? 7 5.715 -1.436 1 98.88 92 ALA A N 1
ATOM 683 C CA . ALA A 1 92 ? 5.633 5.855 -0.946 1 98.88 92 ALA A CA 1
ATOM 684 C C . ALA A 1 92 ? 5.254 7.328 -0.791 1 98.88 92 ALA A C 1
ATOM 686 O O . ALA A 1 92 ? 4.18 7.75 -1.224 1 98.88 92 ALA A O 1
ATOM 687 N N . CYS A 1 93 ? 6.164 8.102 -0.184 1 98.75 93 CYS A N 1
ATOM 688 C CA . CYS A 1 93 ? 5.922 9.523 0.009 1 98.75 93 CYS A CA 1
ATOM 689 C C . CYS A 1 93 ? 5.875 10.258 -1.327 1 98.75 93 CYS A C 1
ATOM 691 O O . CYS A 1 93 ? 4.996 11.094 -1.553 1 98.75 93 CYS A O 1
ATOM 693 N N . LYS A 1 94 ? 6.762 9.922 -2.254 1 98.75 94 LYS A N 1
ATOM 694 C CA . LYS A 1 94 ? 6.758 10.523 -3.584 1 98.75 94 LYS A CA 1
ATOM 695 C C . LYS A 1 94 ? 5.465 10.203 -4.328 1 98.75 94 LYS A C 1
ATOM 697 O O . LYS A 1 94 ? 4.871 11.078 -4.957 1 98.75 94 LYS A O 1
ATOM 702 N N . ASN A 1 95 ? 5.094 8.969 -4.254 1 98.56 95 ASN A N 1
ATOM 703 C CA . ASN A 1 95 ? 3.842 8.539 -4.871 1 98.56 95 ASN A CA 1
ATOM 704 C C . ASN A 1 95 ? 2.652 9.328 -4.332 1 98.56 95 ASN A C 1
ATOM 706 O O . ASN A 1 95 ? 1.756 9.703 -5.086 1 98.56 95 ASN A O 1
ATOM 710 N N . ALA A 1 96 ? 2.637 9.609 -3.064 1 98.25 96 ALA A N 1
ATOM 711 C CA . ALA A 1 96 ? 1.537 10.32 -2.418 1 98.25 96 ALA A CA 1
ATOM 712 C C . ALA A 1 96 ? 1.416 11.742 -2.957 1 98.25 96 ALA A C 1
ATOM 714 O O . ALA A 1 96 ? 0.308 12.234 -3.188 1 98.25 96 ALA A O 1
ATOM 715 N N . ILE A 1 97 ? 2.516 12.383 -3.283 1 96.88 97 ILE A N 1
ATOM 716 C CA . ILE A 1 97 ? 2.434 13.82 -3.512 1 96.88 97 ILE A CA 1
ATOM 717 C C . ILE A 1 97 ? 2.584 14.117 -5 1 96.88 97 ILE A C 1
ATOM 719 O O . ILE A 1 97 ? 2.309 15.227 -5.449 1 96.88 97 ILE A O 1
ATOM 723 N N . SER A 1 98 ? 2.984 13.148 -5.859 1 95.81 98 SER A N 1
ATOM 724 C CA . SER A 1 98 ? 3.42 13.398 -7.227 1 95.81 98 SER A CA 1
ATOM 725 C C . SER A 1 98 ? 2.25 13.82 -8.109 1 95.81 98 SER A C 1
ATOM 727 O O . SER A 1 98 ? 2.432 14.547 -9.086 1 95.81 98 SER A O 1
ATOM 729 N N . SER A 1 99 ? 1.048 13.375 -7.777 1 93.06 99 SER A N 1
ATOM 730 C CA . SER A 1 99 ? -0.068 13.664 -8.672 1 93.06 99 SER A CA 1
ATOM 731 C C . SER A 1 99 ? -1.003 14.711 -8.07 1 93.06 99 SER A C 1
ATOM 733 O O . SER A 1 99 ? -2.146 14.852 -8.508 1 93.06 99 SER A O 1
ATOM 735 N N . ASN A 1 100 ? -0.583 15.383 -7.074 1 91.38 100 ASN A N 1
ATOM 736 C CA . ASN A 1 100 ? -1.389 16.375 -6.371 1 91.38 100 ASN A CA 1
ATOM 737 C C . ASN A 1 100 ? -0.756 17.766 -6.445 1 91.38 100 ASN A C 1
ATOM 739 O O . ASN A 1 100 ? 0.461 17.906 -6.32 1 91.38 100 ASN A O 1
ATOM 743 N N . SER A 1 101 ? -1.56 18.734 -6.82 1 90.38 101 SER A N 1
ATOM 744 C CA . SER A 1 101 ? -1.183 20.141 -6.723 1 90.38 101 SER A CA 1
ATOM 745 C C . SER A 1 101 ? -2.08 20.891 -5.742 1 90.38 101 SER A C 1
ATOM 747 O O . SER A 1 101 ? -3.289 20.641 -5.691 1 90.38 101 SER A O 1
ATOM 749 N N . ILE A 1 102 ? -1.473 21.766 -4.887 1 89.56 102 ILE A N 1
ATOM 750 C CA . ILE A 1 102 ? -2.213 22.516 -3.869 1 89.56 102 ILE A CA 1
ATOM 751 C C . ILE A 1 102 ? -1.945 24 -4.02 1 89.56 102 ILE A C 1
ATOM 753 O O . ILE A 1 102 ? -1.271 24.609 -3.182 1 89.56 102 ILE A O 1
ATOM 757 N N . PRO A 1 103 ? -2.547 24.672 -4.965 1 90.38 103 PRO A N 1
ATOM 758 C CA . PRO A 1 103 ? -2.279 26.094 -5.227 1 90.38 103 PRO A CA 1
ATOM 759 C C . PRO A 1 103 ? -2.834 27.016 -4.141 1 90.38 103 PRO A C 1
ATOM 761 O O . PRO A 1 103 ? -2.49 28.203 -4.094 1 90.38 103 PRO A O 1
ATOM 764 N N . ALA A 1 104 ? -3.652 26.469 -3.223 1 90.12 104 ALA A N 1
ATOM 765 C CA . ALA A 1 104 ? -4.375 27.266 -2.244 1 90.12 104 ALA A CA 1
ATOM 766 C C . ALA A 1 104 ? -3.41 28.078 -1.385 1 90.12 104 ALA A C 1
ATOM 768 O O . ALA A 1 104 ? -3.693 29.234 -1.043 1 90.12 104 ALA A O 1
ATOM 769 N N . PHE A 1 105 ? -2.33 27.547 -1.03 1 90.12 105 PHE A N 1
ATOM 770 C CA . PHE A 1 105 ? -1.38 28.219 -0.157 1 90.12 105 PHE A CA 1
ATOM 771 C C . PHE A 1 105 ? -0.725 29.391 -0.879 1 90.12 105 PHE A C 1
ATOM 773 O O . PHE A 1 105 ? -0.565 30.469 -0.305 1 90.12 105 PHE A O 1
ATOM 780 N N . ARG A 1 106 ? -0.365 29.203 -2.094 1 89.31 106 ARG A N 1
ATOM 781 C CA . ARG A 1 106 ? 0.347 30.234 -2.854 1 89.31 106 ARG A CA 1
ATOM 782 C C . ARG A 1 106 ? -0.608 31.312 -3.346 1 89.31 106 ARG A C 1
ATOM 784 O O . ARG A 1 106 ? -0.24 32.5 -3.418 1 89.31 106 ARG A O 1
ATOM 791 N N . ARG A 1 107 ? -1.811 30.922 -3.609 1 91.19 107 ARG A N 1
ATOM 792 C CA . ARG A 1 107 ? -2.779 31.859 -4.176 1 91.19 107 ARG A CA 1
ATOM 793 C C . ARG A 1 107 ? -3.484 32.656 -3.08 1 91.19 107 ARG A C 1
ATOM 795 O O . ARG A 1 107 ? -4.246 33.562 -3.365 1 91.19 107 ARG A O 1
ATOM 802 N N . GLY A 1 108 ? -3.195 32.25 -1.846 1 90.25 108 GLY A N 1
ATOM 803 C CA . GLY A 1 108 ? -3.869 32.938 -0.752 1 90.25 108 GLY A CA 1
ATOM 804 C C . GLY A 1 108 ? -5.336 32.562 -0.635 1 90.25 108 GLY A C 1
ATOM 805 O O . GLY A 1 108 ? -6.152 33.406 -0.216 1 90.25 108 GLY A O 1
ATOM 806 N N . SER A 1 109 ? -5.68 31.391 -1.027 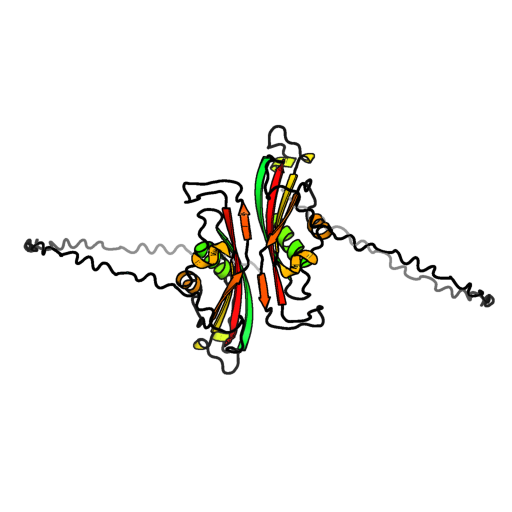1 90.88 109 SER A N 1
ATOM 807 C CA . SER A 1 109 ? -7.078 30.969 -1.048 1 90.88 109 SER A CA 1
ATOM 808 C C . SER A 1 109 ? -7.543 30.531 0.336 1 90.88 109 SER A C 1
ATOM 810 O O . SER A 1 109 ? -8.734 30.297 0.55 1 90.88 109 SER A O 1
ATOM 812 N N . ILE A 1 110 ? -6.68 30.328 1.195 1 92 110 ILE A N 1
ATOM 813 C CA . ILE A 1 110 ? -6.984 30.047 2.594 1 92 110 ILE A CA 1
ATOM 814 C C . ILE A 1 110 ? -6.859 31.328 3.416 1 92 110 ILE A C 1
ATOM 816 O O . ILE A 1 110 ? -5.75 31.828 3.641 1 92 110 ILE A O 1
ATOM 820 N N . PRO A 1 111 ? -7.914 31.812 3.879 1 92.62 111 PRO A N 1
ATOM 821 C CA . PRO A 1 111 ? -7.852 33.094 4.598 1 92.62 111 PRO A CA 1
ATOM 822 C C . PRO A 1 111 ? -6.918 33.031 5.805 1 92.62 111 PRO A C 1
ATOM 824 O O . PRO A 1 111 ? -7.035 32.156 6.645 1 92.62 111 PRO A O 1
ATOM 827 N N . GLY A 1 112 ? -5.957 33.969 5.891 1 92.25 112 GLY A N 1
ATOM 828 C CA . GLY A 1 112 ? -5.094 34.125 7.051 1 92.25 112 GLY A CA 1
ATOM 829 C C . GLY A 1 112 ? -3.916 33.188 7.051 1 92.25 112 GLY A C 1
ATOM 830 O O . GLY A 1 112 ? -3.164 33.094 8.023 1 92.25 112 GLY A O 1
ATOM 831 N N . VAL A 1 113 ? -3.854 32.406 5.938 1 91.12 113 VAL A N 1
ATOM 832 C CA . VAL A 1 113 ? -2.777 31.406 5.895 1 91.12 113 VAL A CA 1
ATOM 833 C C . VAL A 1 113 ? -1.818 31.734 4.75 1 91.12 113 VAL A C 1
ATOM 835 O O . VAL A 1 113 ? -2.242 31.891 3.604 1 91.12 113 VAL A O 1
ATOM 838 N N . SER A 1 114 ? -0.484 31.938 5.086 1 88.12 114 SER A N 1
ATOM 839 C CA . SER A 1 114 ? 0.544 32.188 4.078 1 88.12 114 SER A CA 1
ATOM 840 C C . SER A 1 114 ? 1.221 30.891 3.648 1 88.12 114 SER A C 1
ATOM 842 O O . SER A 1 114 ? 1.041 29.844 4.285 1 88.12 114 SER A O 1
ATOM 844 N N . PHE A 1 115 ? 1.922 30.984 2.611 1 88.12 115 PHE A N 1
ATOM 845 C CA . PHE A 1 115 ? 2.623 29.844 2.047 1 88.12 115 PHE A CA 1
ATOM 846 C C . PHE A 1 115 ? 3.564 29.219 3.074 1 88.12 115 PHE A C 1
ATOM 848 O O . PHE A 1 115 ? 3.701 28 3.145 1 88.12 115 PHE A O 1
ATOM 855 N N . GLY A 1 116 ? 4.211 30 3.92 1 91.38 116 GLY A N 1
ATOM 856 C CA . GLY A 1 116 ? 5.191 29.547 4.891 1 91.38 116 GLY A CA 1
ATOM 857 C C . GLY A 1 116 ? 4.57 28.797 6.059 1 91.38 116 GLY A C 1
ATOM 858 O O . GLY A 1 116 ? 5.281 28.188 6.863 1 91.38 116 GLY A O 1
ATOM 859 N N . GLU A 1 117 ? 3.246 28.781 6.113 1 93.75 117 GLU A N 1
ATOM 860 C CA . GLU A 1 117 ? 2.557 28.172 7.25 1 93.75 117 GLU A CA 1
ATOM 861 C C . GLU A 1 117 ? 2.133 26.734 6.941 1 93.75 117 GLU A C 1
ATOM 863 O O . GLU A 1 117 ? 1.454 26.094 7.75 1 93.75 117 GLU A O 1
ATOM 868 N N . MET A 1 118 ? 2.496 26.219 5.785 1 94.25 118 MET A N 1
ATOM 869 C CA . MET A 1 118 ? 2.158 24.844 5.438 1 94.25 118 MET A CA 1
ATOM 870 C C . MET A 1 118 ? 2.822 23.859 6.398 1 94.25 118 MET A C 1
ATOM 872 O O . MET A 1 118 ? 4.02 23.969 6.672 1 94.25 118 MET A O 1
ATOM 876 N N . LYS A 1 119 ? 2.029 22.984 6.945 1 96.69 119 LYS A N 1
ATOM 877 C CA . LYS A 1 119 ? 2.514 21.922 7.832 1 96.69 119 LYS A CA 1
ATOM 878 C C . LYS A 1 119 ? 2.182 20.547 7.273 1 96.69 119 LYS A C 1
ATOM 880 O O . LYS A 1 119 ? 1.176 20.375 6.582 1 96.69 119 LYS A O 1
ATOM 885 N N . LEU A 1 120 ? 3.059 19.641 7.605 1 97.69 120 LEU A N 1
ATOM 886 C CA . LEU A 1 120 ? 2.873 18.266 7.191 1 97.69 120 LEU A CA 1
ATOM 887 C C . LEU A 1 120 ? 2.963 17.312 8.383 1 97.69 120 LEU A C 1
ATOM 889 O O . LEU A 1 120 ? 3.799 17.516 9.273 1 97.69 120 LEU A O 1
ATOM 893 N N . GLN A 1 121 ? 2.1 16.391 8.492 1 98.19 121 GLN A N 1
ATOM 894 C CA . GLN A 1 121 ? 2.256 15.18 9.297 1 98.19 121 GLN A CA 1
ATOM 895 C C . GLN A 1 121 ? 2.268 13.93 8.422 1 98.19 121 GLN A C 1
ATOM 897 O O . GLN A 1 121 ? 1.515 13.844 7.449 1 98.19 121 GLN A O 1
ATOM 902 N N . ILE A 1 122 ? 3.105 12.984 8.75 1 98.56 122 ILE A N 1
ATOM 903 C CA . ILE A 1 122 ? 3.301 11.812 7.895 1 98.56 122 ILE A CA 1
ATOM 904 C C . ILE A 1 122 ? 3.119 10.539 8.719 1 98.56 122 ILE A C 1
ATOM 906 O O . ILE A 1 122 ? 3.678 10.414 9.812 1 98.56 122 ILE A O 1
ATOM 910 N N . LYS A 1 123 ? 2.303 9.695 8.219 1 98.62 123 LYS A N 1
ATOM 911 C CA . LYS A 1 123 ? 2.174 8.352 8.781 1 98.62 123 LYS A CA 1
ATOM 912 C C . LYS A 1 123 ? 2.668 7.293 7.793 1 98.62 123 LYS A C 1
ATOM 914 O O . LYS A 1 123 ? 2.24 7.27 6.637 1 98.62 123 LYS A O 1
ATOM 919 N N . LEU A 1 124 ? 3.592 6.438 8.227 1 98.81 124 LEU A N 1
ATOM 920 C CA . LEU A 1 124 ? 4.156 5.379 7.398 1 98.81 124 LEU A CA 1
ATOM 921 C C . LEU A 1 124 ? 3.762 4.004 7.93 1 98.81 124 LEU A C 1
ATOM 923 O O . LEU A 1 124 ? 3.922 3.725 9.125 1 98.81 124 LEU A O 1
ATOM 927 N N . GLY A 1 125 ? 3.1 3.184 7.074 1 98.75 125 GLY A N 1
ATOM 928 C CA . GLY A 1 125 ? 2.957 1.76 7.336 1 98.75 125 GLY A CA 1
ATOM 929 C C . GLY A 1 125 ? 4.145 0.943 6.863 1 98.75 125 GLY A C 1
ATOM 930 O O . GLY A 1 125 ? 4.34 0.762 5.656 1 98.75 125 GLY A O 1
ATOM 931 N N . VAL A 1 126 ? 4.891 0.453 7.789 1 98.75 126 VAL A N 1
ATOM 932 C CA . VAL A 1 126 ? 6.145 -0.246 7.543 1 98.75 126 VAL A CA 1
ATOM 933 C C . VAL A 1 126 ? 6.129 -1.604 8.242 1 98.75 126 VAL A C 1
ATOM 935 O O . VAL A 1 126 ? 5.691 -1.711 9.391 1 98.75 126 VAL A O 1
ATOM 938 N N . PRO A 1 127 ? 6.559 -2.684 7.484 1 98.25 127 PRO A N 1
ATOM 939 C CA . PRO A 1 127 ? 6.648 -3.953 8.211 1 98.25 127 PRO A CA 1
ATOM 940 C C . PRO A 1 127 ? 7.438 -3.836 9.508 1 98.25 127 PRO A C 1
ATOM 942 O O . PRO A 1 127 ? 8.523 -3.25 9.531 1 98.25 127 PRO A O 1
ATOM 945 N N . ARG A 1 128 ? 6.945 -4.418 10.531 1 97.25 128 ARG A N 1
ATOM 946 C CA . ARG A 1 128 ? 7.457 -4.219 11.883 1 97.25 128 ARG A CA 1
ATOM 947 C C . ARG A 1 128 ? 8.945 -4.555 11.961 1 97.25 128 ARG A C 1
ATOM 949 O O . ARG A 1 128 ? 9.719 -3.824 12.586 1 97.25 128 ARG A O 1
ATOM 956 N N . SER A 1 129 ? 9.328 -5.586 11.344 1 97.31 129 SER A N 1
ATOM 957 C CA . SER A 1 129 ? 10.703 -6.074 11.445 1 97.31 129 SER A CA 1
ATOM 958 C C . SER A 1 129 ? 11.68 -5.098 10.805 1 97.31 129 SER A C 1
ATOM 960 O O . SER A 1 129 ? 12.891 -5.211 11 1 97.31 129 SER A O 1
ATOM 962 N N . LEU A 1 130 ? 11.164 -4.121 10.07 1 97.94 130 LEU A N 1
ATOM 963 C CA . LEU A 1 130 ? 12.039 -3.236 9.305 1 97.94 130 LEU A CA 1
ATOM 964 C C . LEU A 1 130 ? 12.039 -1.828 9.891 1 97.94 130 LEU A C 1
ATOM 966 O O . LEU A 1 130 ? 12.719 -0.937 9.383 1 97.94 130 LEU A O 1
ATOM 970 N N . HIS A 1 131 ? 11.336 -1.589 10.961 1 98.25 131 HIS A N 1
ATOM 971 C CA . HIS A 1 131 ? 11.227 -0.265 11.562 1 98.25 131 HIS A CA 1
ATOM 972 C C . HIS A 1 131 ? 12.609 0.319 11.859 1 98.25 131 HIS A C 1
ATOM 974 O O . HIS A 1 131 ? 12.852 1.499 11.602 1 98.25 131 HIS A O 1
ATOM 980 N N . HIS A 1 132 ? 13.484 -0.509 12.32 1 97.75 132 HIS A N 1
ATOM 981 C CA . HIS A 1 132 ? 14.773 -0.057 12.82 1 97.75 132 HIS A CA 1
ATOM 982 C C . HIS A 1 132 ? 15.711 0.307 11.672 1 97.75 132 HIS A C 1
ATOM 984 O O . HIS A 1 132 ? 16.75 0.942 11.891 1 97.75 132 HIS A O 1
ATOM 990 N N . GLN A 1 133 ? 15.352 -0.054 10.438 1 97.75 133 GLN A N 1
ATOM 991 C CA . GLN A 1 133 ? 16.219 0.169 9.289 1 97.75 133 GLN A CA 1
ATOM 992 C C . GLN A 1 133 ? 15.844 1.45 8.555 1 97.75 133 GLN A C 1
ATOM 994 O O . GLN A 1 133 ? 16.516 1.85 7.602 1 97.75 133 GLN A O 1
ATOM 999 N N . LEU A 1 134 ? 14.82 2.156 9.055 1 98.25 134 LEU A N 1
ATOM 1000 C CA . LEU A 1 134 ? 14.281 3.307 8.344 1 98.25 134 LEU A CA 1
ATOM 1001 C C . LEU A 1 134 ? 15.102 4.559 8.625 1 98.25 134 LEU A C 1
ATOM 1003 O O . LEU A 1 134 ? 15.375 4.883 9.781 1 98.25 134 LEU A O 1
ATOM 1007 N N . ASP A 1 135 ? 15.531 5.238 7.57 1 98.38 135 ASP A N 1
ATOM 1008 C CA . ASP A 1 135 ? 16.172 6.551 7.66 1 98.38 135 ASP A CA 1
ATOM 1009 C C . ASP A 1 135 ? 15.148 7.668 7.445 1 98.38 135 ASP A C 1
ATOM 1011 O O . ASP A 1 135 ? 14.875 8.055 6.305 1 98.38 135 ASP A O 1
ATOM 1015 N N . LEU A 1 136 ? 14.727 8.211 8.477 1 98.25 136 LEU A N 1
ATOM 1016 C CA . LEU A 1 136 ? 13.633 9.18 8.414 1 98.25 136 LEU A CA 1
ATOM 1017 C C . LEU A 1 136 ? 14.109 10.492 7.797 1 98.25 136 LEU A C 1
ATOM 1019 O O . LEU A 1 136 ? 13.32 11.211 7.172 1 98.25 136 LEU A O 1
ATOM 1023 N N . ASP A 1 137 ? 15.391 10.844 7.992 1 98.06 137 ASP A N 1
ATOM 1024 C CA . ASP A 1 137 ? 15.891 12.07 7.383 1 98.06 137 ASP A CA 1
ATOM 1025 C C . ASP A 1 137 ? 15.82 11.992 5.859 1 98.06 137 ASP A C 1
ATOM 1027 O O . ASP A 1 137 ? 15.43 12.961 5.203 1 98.06 137 ASP A O 1
ATOM 1031 N N . LYS A 1 138 ? 16.172 10.875 5.328 1 98.62 138 LYS A N 1
ATOM 1032 C CA . LYS A 1 138 ? 16.047 10.664 3.889 1 98.62 138 LYS A CA 1
ATOM 1033 C C . LYS A 1 138 ? 14.586 10.719 3.445 1 98.62 138 LYS A C 1
ATOM 1035 O O . LYS A 1 138 ? 14.266 11.328 2.426 1 98.62 138 LYS A O 1
ATOM 1040 N N . VAL A 1 139 ? 13.695 10.125 4.238 1 98.75 139 VAL A N 1
ATOM 1041 C CA . VAL A 1 139 ? 12.273 10.141 3.914 1 98.75 139 VAL A CA 1
ATOM 1042 C C . VAL A 1 139 ? 11.758 11.578 3.908 1 98.75 139 VAL A C 1
ATOM 1044 O O . VAL A 1 139 ? 11.055 11.992 2.982 1 98.75 139 VAL A O 1
ATOM 1047 N N . LYS A 1 140 ? 12.148 12.391 4.871 1 98.44 140 LYS A N 1
ATOM 1048 C CA . LYS A 1 140 ? 11.703 13.773 5 1 98.44 140 LYS A CA 1
ATOM 1049 C C . LYS A 1 140 ? 12.195 14.625 3.836 1 98.44 140 LYS A C 1
ATOM 1051 O O . LYS A 1 140 ? 11.547 15.594 3.447 1 98.44 140 LYS A O 1
ATOM 1056 N N . SER A 1 141 ? 13.25 14.258 3.248 1 98.31 141 SER A N 1
ATOM 1057 C CA . SER A 1 141 ? 13.867 15.039 2.18 1 98.31 141 SER A CA 1
ATOM 1058 C C . SER A 1 141 ? 13.031 14.992 0.907 1 98.31 141 SER A C 1
ATOM 1060 O O . SER A 1 141 ? 13.25 15.789 -0.013 1 98.31 141 SER A O 1
ATOM 1062 N N . ILE A 1 142 ? 12.062 14.109 0.777 1 98.44 142 ILE A N 1
ATOM 1063 C CA . ILE A 1 142 ? 11.172 13.984 -0.374 1 98.44 142 ILE A CA 1
ATOM 1064 C C . ILE A 1 142 ? 10.289 15.219 -0.479 1 98.44 142 ILE A C 1
ATOM 1066 O O . ILE A 1 142 ? 9.797 15.547 -1.562 1 98.44 142 ILE A O 1
ATOM 1070 N N . PHE A 1 143 ? 10.039 15.898 0.622 1 97.75 143 PHE A N 1
ATOM 1071 C CA . PHE A 1 143 ? 9.086 17 0.689 1 97.75 143 PHE A CA 1
ATOM 1072 C C . PHE A 1 143 ? 9.797 18.344 0.521 1 97.75 143 PHE A C 1
ATOM 1074 O O . PHE A 1 143 ? 10.469 18.812 1.441 1 97.75 143 PHE A O 1
ATOM 1081 N N . PRO A 1 144 ? 9.57 18.969 -0.611 1 93.31 144 PRO A N 1
ATOM 1082 C CA . PRO A 1 144 ? 10.305 20.203 -0.915 1 93.31 144 PRO A CA 1
ATOM 1083 C C . PRO A 1 144 ? 9.789 21.406 -0.129 1 93.31 144 PRO A C 1
ATOM 1085 O O . PRO A 1 144 ? 10.492 22.406 0.001 1 93.31 144 PRO A O 1
ATOM 1088 N N . TYR A 1 145 ? 8.484 21.297 0.314 1 92 145 TYR A N 1
ATOM 1089 C CA . TYR A 1 145 ? 7.867 22.422 1.004 1 92 145 TYR A CA 1
ATOM 1090 C C . TYR A 1 145 ? 7.102 21.953 2.236 1 92 145 TYR A C 1
ATOM 1092 O O . TYR A 1 145 ? 6.793 20.766 2.367 1 92 145 TYR A O 1
ATOM 1100 N N . GLY A 1 146 ? 6.922 22.875 3.145 1 94.62 146 GLY A N 1
ATOM 1101 C CA . GLY A 1 146 ? 6.156 22.609 4.352 1 94.62 146 GLY A CA 1
ATOM 1102 C C . GLY A 1 146 ? 7.02 22.172 5.516 1 94.62 146 GLY A C 1
ATOM 1103 O O . GLY A 1 146 ? 8.047 21.516 5.324 1 94.62 146 GLY A O 1
ATOM 1104 N N . GLU A 1 147 ? 6.594 22.531 6.684 1 96.38 147 GLU A N 1
ATOM 1105 C CA . GLU A 1 147 ? 7.242 22.062 7.902 1 96.38 147 GLU A CA 1
ATOM 1106 C C . GLU A 1 147 ? 6.695 20.703 8.328 1 96.38 147 GLU A C 1
ATOM 1108 O O . GLU A 1 147 ? 5.5 20.562 8.594 1 96.38 147 GLU A O 1
ATOM 1113 N N . ILE A 1 148 ? 7.559 19.734 8.352 1 97.25 148 ILE A N 1
ATOM 1114 C CA . ILE A 1 148 ? 7.137 18.422 8.859 1 97.25 148 ILE A CA 1
ATOM 1115 C C . ILE A 1 148 ? 7.102 18.453 10.391 1 97.25 148 ILE A C 1
ATOM 1117 O O . ILE A 1 148 ? 8.148 18.484 11.039 1 97.25 148 ILE A O 1
ATOM 1121 N N . VAL A 1 149 ? 5.914 18.406 10.945 1 96.38 149 VAL A N 1
ATOM 1122 C CA . VAL A 1 149 ? 5.789 18.625 12.383 1 96.38 149 VAL A CA 1
ATOM 1123 C C . VAL A 1 149 ? 5.707 17.266 13.102 1 96.38 149 VAL A C 1
ATOM 1125 O O . VAL A 1 149 ? 5.914 17.203 14.312 1 96.38 149 VAL A O 1
ATOM 1128 N N . ASN A 1 150 ? 5.375 16.219 12.336 1 96.06 150 ASN A N 1
ATOM 1129 C CA . ASN A 1 150 ? 5.301 14.891 12.945 1 96.06 150 ASN A CA 1
ATOM 1130 C C . ASN A 1 150 ? 5.43 13.781 11.898 1 96.06 150 ASN A C 1
ATOM 1132 O O . ASN A 1 150 ? 4.914 13.914 10.789 1 96.06 150 ASN A O 1
ATOM 1136 N N . VAL A 1 151 ? 6.16 12.742 12.258 1 97.69 151 VAL A N 1
ATOM 1137 C CA . VAL A 1 151 ? 6.215 11.508 11.484 1 97.69 151 VAL A CA 1
ATOM 1138 C C . VAL A 1 151 ? 5.953 10.312 12.391 1 97.69 151 VAL A C 1
ATOM 1140 O O . VAL A 1 151 ? 6.625 10.141 13.414 1 97.69 151 VAL A O 1
ATOM 1143 N N . GLU A 1 152 ? 4.98 9.578 11.992 1 98.19 152 GLU A N 1
ATOM 1144 C CA . GLU A 1 152 ? 4.652 8.375 12.742 1 98.19 152 GLU A CA 1
ATOM 1145 C C . GLU A 1 152 ? 4.898 7.121 11.906 1 98.19 152 GLU A C 1
ATOM 1147 O O . GLU A 1 152 ? 4.441 7.027 10.766 1 98.19 152 GLU A O 1
ATOM 1152 N N . VAL A 1 153 ? 5.688 6.191 12.461 1 98.44 153 VAL A N 1
ATOM 1153 C CA . VAL A 1 153 ? 5.902 4.891 11.836 1 98.44 153 VAL A CA 1
ATOM 1154 C C . VAL A 1 153 ? 5.113 3.82 12.586 1 98.44 153 VAL A C 1
ATOM 1156 O O . VAL A 1 153 ? 5.262 3.666 13.797 1 98.44 153 VAL A O 1
ATOM 1159 N N . VAL A 1 154 ? 4.273 3.129 11.859 1 98.25 154 VAL A N 1
ATOM 1160 C CA . VAL A 1 154 ? 3.461 2.09 12.484 1 98.25 154 VAL A CA 1
ATOM 1161 C C . VAL A 1 154 ? 3.625 0.778 11.719 1 98.25 154 VAL A C 1
ATOM 1163 O O . VAL A 1 154 ? 4.16 0.763 10.609 1 98.25 154 VAL A O 1
ATOM 1166 N N . ASP A 1 155 ? 3.135 -0.337 12.398 1 98.06 155 ASP A N 1
ATOM 1167 C CA . ASP A 1 155 ? 3.104 -1.619 11.703 1 98.06 155 ASP A CA 1
ATOM 1168 C C . ASP A 1 155 ? 2.236 -1.542 10.453 1 98.06 155 ASP A C 1
ATOM 1170 O O . ASP A 1 155 ? 1.11 -1.043 10.5 1 98.06 155 ASP A O 1
ATOM 1174 N N . GLY A 1 156 ? 2.785 -1.991 9.383 1 98.56 156 GLY A N 1
ATOM 1175 C CA . GLY A 1 156 ? 2.061 -1.962 8.117 1 98.56 156 GLY A CA 1
ATOM 1176 C C . GLY A 1 156 ? 2.896 -2.424 6.941 1 98.56 156 GLY A C 1
ATOM 1177 O O . GLY A 1 156 ? 3.842 -3.195 7.105 1 98.56 156 GLY A O 1
ATOM 1178 N N . GLY A 1 157 ? 2.389 -2.041 5.758 1 98.62 157 GLY A N 1
ATOM 1179 C CA . GLY A 1 157 ? 3.1 -2.461 4.559 1 98.62 157 GLY A CA 1
ATOM 1180 C C . GLY A 1 157 ? 2.963 -3.943 4.273 1 98.62 157 GLY A C 1
ATOM 1181 O O . GLY A 1 157 ? 1.896 -4.523 4.477 1 98.62 157 GLY A O 1
ATOM 1182 N N . LEU A 1 158 ? 4.074 -4.441 3.67 1 98.75 158 LEU A N 1
ATOM 1183 C CA . LEU A 1 158 ? 4.078 -5.855 3.309 1 98.75 158 LEU A CA 1
ATOM 1184 C C . LEU A 1 158 ? 5.477 -6.312 2.916 1 98.75 158 LEU A C 1
ATOM 1186 O O . LEU A 1 158 ? 6.203 -5.586 2.229 1 98.75 158 LEU A O 1
ATOM 1190 N N . ILE A 1 159 ? 5.844 -7.422 3.465 1 98.19 159 ILE A N 1
ATOM 1191 C CA . ILE A 1 159 ? 6.969 -8.164 2.904 1 98.19 159 ILE A CA 1
ATOM 1192 C C . ILE A 1 159 ? 6.457 -9.32 2.051 1 98.19 159 ILE A C 1
ATOM 1194 O O . ILE A 1 159 ? 5.672 -10.141 2.523 1 98.19 159 ILE A O 1
ATOM 1198 N N . CYS A 1 160 ? 6.824 -9.312 0.782 1 97.75 160 CYS A N 1
ATOM 1199 C CA . CYS A 1 160 ? 6.449 -10.391 -0.126 1 97.75 160 CYS A CA 1
ATOM 1200 C C . CYS A 1 160 ? 7.633 -10.805 -0.993 1 97.75 160 CYS A C 1
ATOM 1202 O O . CYS A 1 160 ? 8.727 -10.25 -0.873 1 97.75 160 CYS A O 1
ATOM 1204 N N . SER A 1 161 ? 7.363 -11.836 -1.767 1 97.12 161 SER A N 1
ATOM 1205 C CA . SER A 1 161 ? 8.43 -12.312 -2.635 1 97.12 161 SER A CA 1
ATOM 1206 C C . SER A 1 161 ? 8.406 -11.602 -3.986 1 97.12 161 SER A C 1
ATOM 1208 O O . SER A 1 161 ? 7.34 -11.406 -4.566 1 97.12 161 SER A O 1
ATOM 1210 N N . SER A 1 162 ? 9.57 -11.25 -4.438 1 95.81 162 SER A N 1
ATOM 1211 C CA . SER A 1 162 ? 9.703 -10.734 -5.801 1 95.81 162 SER A CA 1
ATOM 1212 C C . SER A 1 162 ? 9.766 -11.867 -6.812 1 95.81 162 SER A C 1
ATOM 1214 O O . SER A 1 162 ? 9.711 -11.633 -8.023 1 95.81 162 SER A O 1
ATOM 1216 N N . GLY A 1 163 ? 9.898 -13.078 -6.301 1 95.25 163 GLY A N 1
ATOM 1217 C CA . GLY A 1 163 ? 9.977 -14.242 -7.16 1 95.25 163 GLY A CA 1
ATOM 1218 C C . GLY A 1 163 ? 11.398 -14.594 -7.562 1 95.25 163 GLY A C 1
ATOM 1219 O O . GLY A 1 163 ? 11.633 -15.648 -8.164 1 95.25 163 GLY A O 1
ATOM 1220 N N . VAL A 1 164 ? 12.367 -13.68 -7.273 1 93.75 164 VAL A N 1
ATOM 1221 C CA . VAL A 1 164 ? 13.734 -13.938 -7.711 1 93.75 164 VAL A CA 1
ATOM 1222 C C . VAL A 1 164 ? 14.719 -13.211 -6.801 1 93.75 164 VAL A C 1
ATOM 1224 O O . VAL A 1 164 ? 14.422 -12.125 -6.293 1 93.75 164 VAL A O 1
ATOM 1227 N N . LEU A 1 165 ? 15.82 -13.938 -6.559 1 93.75 165 LEU A N 1
ATOM 1228 C CA . LEU A 1 165 ? 16.969 -13.32 -5.895 1 93.75 165 LEU A CA 1
ATOM 1229 C C . LEU A 1 165 ? 17.906 -12.695 -6.91 1 93.75 165 LEU A C 1
ATOM 1231 O O . LEU A 1 165 ? 18.406 -13.383 -7.812 1 93.75 165 LEU A O 1
ATOM 1235 N N . VAL A 1 166 ? 18.078 -11.375 -6.824 1 94.75 166 VAL A N 1
ATOM 1236 C CA . VAL A 1 166 ? 19.031 -10.672 -7.684 1 94.75 166 VAL A CA 1
ATOM 1237 C C . VAL A 1 166 ? 20.172 -10.117 -6.844 1 94.75 166 VAL A C 1
ATOM 1239 O O . VAL A 1 166 ? 20.156 -8.953 -6.441 1 94.75 166 VAL A O 1
ATOM 1242 N N . GLU A 1 167 ? 21.219 -10.859 -6.723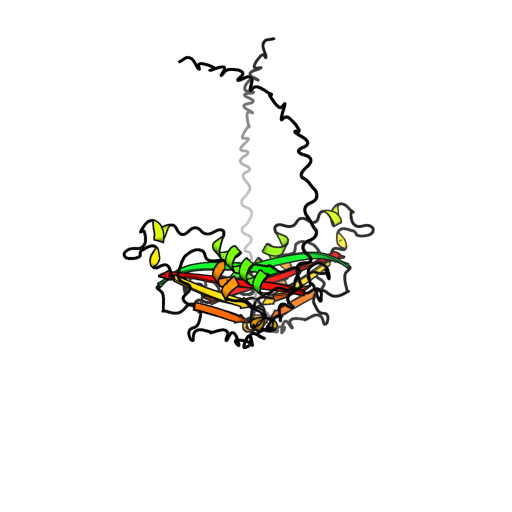 1 93.56 167 GLU A N 1
ATOM 1243 C CA . GLU A 1 167 ? 22.328 -10.531 -5.832 1 93.56 167 GLU A CA 1
ATOM 1244 C C . GLU A 1 167 ? 23.016 -9.242 -6.266 1 93.56 167 GLU A C 1
ATOM 1246 O O . GLU A 1 167 ? 23.484 -8.461 -5.426 1 93.56 167 GLU A O 1
ATOM 1251 N N . GLU A 1 168 ? 23.031 -9.008 -7.539 1 93.94 168 GLU A N 1
ATOM 1252 C CA . GLU A 1 168 ? 23.672 -7.812 -8.086 1 93.94 168 GLU A CA 1
ATOM 1253 C C . GLU A 1 168 ? 23 -6.543 -7.59 1 93.94 168 GLU A C 1
ATOM 1255 O O . GLU A 1 168 ? 23.609 -5.469 -7.594 1 93.94 168 GLU A O 1
ATOM 1260 N N . MET A 1 169 ? 21.828 -6.73 -7.137 1 92.69 169 MET A N 1
ATOM 1261 C CA . MET A 1 169 ? 21.078 -5.57 -6.668 1 92.69 169 MET A CA 1
ATOM 1262 C C . MET A 1 169 ? 21.078 -5.504 -5.145 1 92.69 169 MET A C 1
ATOM 1264 O O . MET A 1 169 ? 20.344 -4.707 -4.559 1 92.69 169 MET A O 1
ATOM 1268 N N . GLY A 1 170 ? 21.875 -6.395 -4.496 1 92.25 170 GLY A N 1
ATOM 1269 C CA . GLY A 1 170 ? 22.016 -6.336 -3.051 1 92.25 170 GLY A CA 1
ATOM 1270 C C . GLY A 1 170 ? 21.078 -7.258 -2.316 1 92.25 170 GLY A C 1
ATOM 1271 O O . GLY A 1 170 ? 21 -7.238 -1.086 1 92.25 170 GLY A O 1
ATOM 1272 N N . ASP A 1 171 ? 20.344 -8.023 -3.104 1 93.88 171 ASP A N 1
ATOM 1273 C CA . ASP A 1 171 ? 19.391 -8.93 -2.484 1 93.88 171 ASP A CA 1
ATOM 1274 C C . ASP A 1 171 ? 20.094 -9.984 -1.637 1 93.88 171 ASP A C 1
ATOM 1276 O O . ASP A 1 171 ? 21.141 -10.516 -2.037 1 93.88 171 ASP A O 1
ATOM 1280 N N . LYS A 1 172 ? 19.531 -10.258 -0.479 1 95.19 172 LYS A N 1
ATOM 1281 C CA . LYS A 1 172 ? 19.984 -11.375 0.346 1 95.19 172 LYS A CA 1
ATOM 1282 C C . LYS A 1 172 ? 19.016 -12.555 0.241 1 95.19 172 LYS A C 1
ATOM 1284 O O . LYS A 1 172 ? 19.359 -13.68 0.619 1 95.19 172 LYS A O 1
ATOM 1289 N N . ASN A 1 173 ? 17.891 -12.289 -0.149 1 95.62 173 ASN A N 1
ATOM 1290 C CA . ASN A 1 173 ? 16.812 -13.234 -0.436 1 95.62 173 ASN A CA 1
ATOM 1291 C C . ASN A 1 173 ? 15.82 -12.656 -1.443 1 95.62 173 ASN A C 1
ATOM 1293 O O . ASN A 1 173 ? 16.125 -11.695 -2.148 1 95.62 173 ASN A O 1
ATOM 1297 N N . GLU A 1 174 ? 14.641 -13.203 -1.58 1 95.62 174 GLU A N 1
ATOM 1298 C CA . GLU A 1 174 ? 13.688 -12.781 -2.607 1 95.62 174 GLU A CA 1
ATOM 1299 C C . GLU A 1 174 ? 12.727 -11.719 -2.072 1 95.62 174 GLU A C 1
ATOM 1301 O O . GLU A 1 174 ? 11.742 -11.375 -2.732 1 95.62 174 GLU A O 1
ATOM 1306 N N . ASP A 1 175 ? 13.047 -11.156 -0.957 1 96.56 175 ASP A N 1
ATOM 1307 C CA . ASP A 1 175 ? 12.086 -10.266 -0.323 1 96.56 175 ASP A CA 1
ATOM 1308 C C . ASP A 1 175 ? 11.961 -8.953 -1.094 1 96.56 175 ASP A C 1
ATOM 1310 O O . ASP A 1 175 ? 12.969 -8.383 -1.522 1 96.56 175 ASP A O 1
ATOM 1314 N N . CYS A 1 176 ? 10.742 -8.578 -1.308 1 97.19 176 CYS A N 1
ATOM 1315 C CA . CYS A 1 176 ? 10.305 -7.262 -1.748 1 97.19 176 CYS A CA 1
ATOM 1316 C C . CYS A 1 176 ? 9.633 -6.5 -0.608 1 97.19 176 CYS A C 1
ATOM 1318 O O . CYS A 1 176 ? 8.867 -7.078 0.163 1 97.19 176 CYS A O 1
ATOM 1320 N N . TYR A 1 177 ? 9.961 -5.23 -0.452 1 98.5 177 TYR A N 1
ATOM 1321 C CA . TYR A 1 177 ? 9.375 -4.414 0.609 1 98.5 177 TYR A CA 1
ATOM 1322 C C . TYR A 1 177 ? 8.352 -3.443 0.047 1 98.5 177 TYR A C 1
ATOM 1324 O O . TYR A 1 177 ? 8.609 -2.748 -0.938 1 98.5 177 TYR A O 1
ATOM 1332 N N . ILE A 1 178 ? 7.164 -3.441 0.677 1 98.81 178 ILE A N 1
ATOM 1333 C CA . ILE A 1 178 ? 6.109 -2.49 0.352 1 98.81 178 ILE A CA 1
ATOM 1334 C C . ILE A 1 178 ? 5.84 -1.588 1.555 1 98.81 178 ILE A C 1
ATOM 1336 O O . ILE A 1 178 ? 5.699 -2.07 2.682 1 98.81 178 ILE A O 1
ATOM 1340 N N . VAL A 1 179 ? 5.82 -0.268 1.332 1 98.88 179 VAL A N 1
ATOM 1341 C CA . VAL A 1 179 ? 5.512 0.72 2.361 1 98.88 179 VAL A CA 1
ATOM 1342 C C . VAL A 1 179 ? 4.324 1.574 1.92 1 98.88 179 VAL A C 1
ATOM 1344 O O . VAL A 1 179 ? 4.191 1.901 0.738 1 98.88 179 VAL A O 1
ATOM 1347 N N . ASN A 1 180 ? 3.447 1.855 2.891 1 98.88 180 ASN A N 1
ATOM 1348 C CA . ASN A 1 180 ? 2.361 2.801 2.662 1 98.88 180 ASN A CA 1
ATOM 1349 C C . ASN A 1 180 ? 2.613 4.129 3.373 1 98.88 180 ASN A C 1
ATOM 1351 O O . ASN A 1 180 ? 3.23 4.156 4.438 1 98.88 180 ASN A O 1
ATOM 1355 N N . ALA A 1 181 ? 2.111 5.188 2.787 1 98.88 181 ALA A N 1
ATOM 1356 C CA . ALA A 1 181 ? 2.238 6.516 3.381 1 98.88 181 ALA A CA 1
ATOM 1357 C C . ALA A 1 181 ? 0.902 7.254 3.367 1 98.88 181 ALA A C 1
ATOM 1359 O O . ALA A 1 181 ? 0.148 7.168 2.396 1 98.88 181 ALA A O 1
ATOM 1360 N N . ALA A 1 182 ? 0.597 7.883 4.438 1 98.69 182 ALA A N 1
ATOM 1361 C CA . ALA A 1 182 ? -0.422 8.93 4.512 1 98.69 182 ALA A CA 1
ATOM 1362 C C . ALA A 1 182 ? 0.198 10.273 4.871 1 98.69 182 ALA A C 1
ATOM 1364 O O . ALA A 1 182 ? 0.83 10.414 5.922 1 98.69 182 ALA A O 1
ATOM 1365 N N . VAL A 1 183 ? 0.029 11.25 3.994 1 98.5 183 VAL A N 1
ATOM 1366 C CA . VAL A 1 183 ? 0.554 12.602 4.18 1 98.5 183 VAL A CA 1
ATOM 1367 C C . VAL A 1 183 ? -0.594 13.57 4.465 1 98.5 183 VAL A C 1
ATOM 1369 O O . VAL A 1 183 ? -1.516 13.703 3.654 1 98.5 183 VAL A O 1
ATOM 1372 N N . TYR A 1 184 ? -0.519 14.156 5.617 1 97.75 184 TYR A N 1
ATOM 1373 C CA . TYR A 1 184 ? -1.509 15.133 6.055 1 97.75 184 TYR A CA 1
ATOM 1374 C C . TYR A 1 184 ? -0.99 16.562 5.875 1 97.75 184 TYR A C 1
ATOM 1376 O O . TYR A 1 184 ? 0.061 16.906 6.41 1 97.75 184 TYR A O 1
ATOM 1384 N N . VAL A 1 185 ? -1.718 17.344 5.094 1 97.06 185 VAL A N 1
ATOM 1385 C CA . VAL A 1 185 ? -1.301 18.688 4.762 1 97.06 185 VAL A CA 1
ATOM 1386 C C . VAL A 1 185 ? -2.248 19.703 5.41 1 97.06 185 VAL A C 1
ATOM 1388 O O . VAL A 1 185 ? -3.471 19.578 5.289 1 97.06 185 VAL A O 1
ATOM 1391 N N . GLY A 1 186 ? -1.643 20.625 6.176 1 96.44 186 GLY A N 1
ATOM 1392 C CA . GLY A 1 186 ? -2.42 21.672 6.809 1 96.44 186 GLY A CA 1
ATOM 1393 C C . GLY A 1 186 ? -1.587 22.891 7.184 1 96.44 186 GLY A C 1
ATOM 1394 O O . GLY A 1 186 ? -0.616 23.219 6.5 1 96.44 186 GLY A O 1
ATOM 1395 N N . TYR A 1 187 ? -2.133 23.625 8.188 1 95.81 187 TYR A N 1
ATOM 1396 C CA . TYR A 1 187 ? -1.447 24.797 8.688 1 95.81 187 TYR A CA 1
ATOM 1397 C C . TYR A 1 187 ? -1.644 24.953 10.195 1 95.81 187 TYR A C 1
ATOM 1399 O O . TYR A 1 187 ? -2.553 24.344 10.766 1 95.81 187 TYR A O 1
ATOM 1407 N N . MET B 1 1 ? 0.816 19.656 -61.969 1 24.77 1 MET B N 1
ATOM 1408 C CA . MET B 1 1 ? 0.28 18.328 -61.688 1 24.77 1 MET B CA 1
ATOM 1409 C C . MET B 1 1 ? -0.71 18.375 -60.531 1 24.77 1 MET B C 1
ATOM 1411 O O . MET B 1 1 ? -0.32 18.609 -59.375 1 24.77 1 MET B O 1
ATOM 1415 N N . SER B 1 2 ? -2.023 18.906 -60.812 1 25.14 2 SER B N 1
ATOM 1416 C CA . SER B 1 2 ? -3.209 19.547 -60.25 1 25.14 2 SER B CA 1
ATOM 1417 C C . SER B 1 2 ? -4.117 18.531 -59.562 1 25.14 2 SER B C 1
ATOM 1419 O O . SER B 1 2 ? -4.598 17.594 -60.188 1 25.14 2 SER B O 1
ATOM 1421 N N . LEU B 1 3 ? -3.805 18.125 -58.219 1 28 3 LEU B N 1
ATOM 1422 C CA . LEU B 1 3 ? -4.344 17.156 -57.25 1 28 3 LEU B CA 1
ATOM 1423 C C . LEU B 1 3 ? -5.828 17.406 -57.031 1 28 3 LEU B C 1
ATOM 1425 O O . LEU B 1 3 ? -6.207 18.438 -56.469 1 28 3 LEU B O 1
ATOM 1429 N N . SER B 1 4 ? -6.742 16.906 -57.969 1 24.95 4 SER B N 1
ATOM 1430 C CA . SER B 1 4 ? -8.18 17.125 -58.125 1 24.95 4 SER B CA 1
ATOM 1431 C C . SER B 1 4 ? -8.961 16.531 -56.938 1 24.95 4 SER B C 1
ATOM 1433 O O . SER B 1 4 ? -8.703 15.391 -56.531 1 24.95 4 SER B O 1
ATOM 1435 N N . LEU B 1 5 ? -9.57 17.328 -55.969 1 27.75 5 LEU B N 1
ATOM 1436 C CA . LEU B 1 5 ? -10.406 17.312 -54.781 1 27.75 5 LEU B CA 1
ATOM 1437 C C . LEU B 1 5 ? -11.734 16.609 -55.062 1 27.75 5 LEU B C 1
ATOM 1439 O O . LEU B 1 5 ? -12.586 17.141 -55.75 1 27.75 5 LEU B O 1
ATOM 1443 N N . VAL B 1 6 ? -11.758 15.219 -55.344 1 25.11 6 VAL B N 1
ATOM 1444 C CA . VAL B 1 6 ? -12.961 14.5 -55.781 1 25.11 6 VAL B CA 1
ATOM 1445 C C . VAL B 1 6 ? -14.008 14.547 -54.656 1 25.11 6 VAL B C 1
ATOM 1447 O O . VAL B 1 6 ? -13.75 14.078 -53.531 1 25.11 6 VAL B O 1
ATOM 1450 N N . THR B 1 7 ? -14.938 15.562 -54.594 1 24.59 7 THR B N 1
ATOM 1451 C CA . THR B 1 7 ? -16.047 15.938 -53.688 1 24.59 7 THR B CA 1
ATOM 1452 C C . THR B 1 7 ? -17.141 14.875 -53.719 1 24.59 7 THR B C 1
ATOM 1454 O O . THR B 1 7 ? -17.844 14.727 -54.719 1 24.59 7 THR B O 1
ATOM 1457 N N . ALA B 1 8 ? -16.828 13.57 -53.25 1 24.44 8 ALA B N 1
ATOM 1458 C CA . ALA B 1 8 ? -17.75 12.438 -53.344 1 24.44 8 ALA B CA 1
ATOM 1459 C C . ALA B 1 8 ? -19.109 12.781 -52.75 1 24.44 8 ALA B C 1
ATOM 1461 O O . ALA B 1 8 ? -19.203 13.367 -51.656 1 24.44 8 ALA B O 1
ATOM 1462 N N . GLY B 1 9 ? -20.266 12.859 -53.562 1 22.34 9 GLY B N 1
ATOM 1463 C CA . GLY B 1 9 ? -21.672 13.188 -53.625 1 22.34 9 GLY B CA 1
ATOM 1464 C C . GLY B 1 9 ? -22.5 12.398 -52.625 1 22.34 9 GLY B C 1
ATOM 1465 O O . GLY B 1 9 ? -22.109 11.312 -52.188 1 22.34 9 GLY B O 1
ATOM 1466 N N . SER B 1 10 ? -23.516 13.031 -51.812 1 24.94 10 SER B N 1
ATOM 1467 C CA . SER B 1 10 ? -24.453 12.961 -50.719 1 24.94 10 SER B CA 1
ATOM 1468 C C . SER B 1 10 ? -25.578 11.969 -51 1 24.94 10 SER B C 1
ATOM 1470 O O . SER B 1 10 ? -26.359 12.172 -51.938 1 24.94 10 SER B O 1
ATOM 1472 N N . ILE B 1 11 ? -25.391 10.586 -50.906 1 22.52 11 ILE B N 1
ATOM 1473 C CA . ILE B 1 11 ? -26.344 9.547 -51.281 1 22.52 11 ILE B CA 1
ATOM 1474 C C . ILE B 1 11 ? -27.578 9.641 -50.375 1 22.52 11 ILE B C 1
ATOM 1476 O O . ILE B 1 11 ? -27.469 9.547 -49.156 1 22.52 11 ILE B O 1
ATOM 1480 N N . LEU B 1 12 ? -28.734 10.305 -50.75 1 23.03 12 LEU B N 1
ATOM 1481 C CA . LEU B 1 12 ? -30.031 10.633 -50.188 1 23.03 12 LEU B CA 1
ATOM 1482 C C . LEU B 1 12 ? -30.875 9.383 -50 1 23.03 12 LEU B C 1
ATOM 1484 O O . LEU B 1 12 ? -31.938 9.234 -50.625 1 23.03 12 LEU B O 1
ATOM 1488 N N . ILE B 1 13 ? -30.406 8.148 -49.625 1 21 13 ILE B N 1
ATOM 1489 C CA . ILE B 1 13 ? -31.312 7.023 -49.812 1 21 13 ILE B CA 1
ATOM 1490 C C . ILE B 1 13 ? -32.469 7.109 -48.812 1 21 13 ILE B C 1
ATOM 1492 O O . ILE B 1 13 ? -32.25 7.043 -47.594 1 21 13 ILE B O 1
ATOM 1496 N N . ARG B 1 14 ? -33.531 7.898 -48.969 1 24.08 14 ARG B N 1
ATOM 1497 C CA . ARG B 1 14 ? -34.688 8.141 -48.094 1 24.08 14 ARG B CA 1
ATOM 1498 C C . ARG B 1 14 ? -35.531 6.879 -47.938 1 24.08 14 ARG B C 1
ATOM 1500 O O . ARG B 1 14 ? -36.219 6.477 -48.875 1 24.08 14 ARG B O 1
ATOM 1507 N N . PRO B 1 15 ? -35.062 5.656 -47.406 1 21 15 PRO B N 1
ATOM 1508 C CA . PRO B 1 15 ? -35.906 4.477 -47.562 1 21 15 PRO B CA 1
ATOM 1509 C C . PRO B 1 15 ? -37.281 4.652 -46.875 1 21 15 PRO B C 1
ATOM 1511 O O . PRO B 1 15 ? -37.406 5.453 -45.938 1 21 15 PRO B O 1
ATOM 1514 N N . ASN B 1 16 ? -38.438 4.496 -47.562 1 23.17 16 ASN B N 1
ATOM 1515 C CA . ASN B 1 16 ? -39.875 4.547 -47.469 1 23.17 16 ASN B CA 1
ATOM 1516 C C . ASN B 1 16 ? -40.406 3.568 -46.406 1 23.17 16 ASN B C 1
ATOM 1518 O O . ASN B 1 16 ? -40.438 2.359 -46.656 1 23.17 16 ASN B O 1
ATOM 1522 N N . LEU B 1 17 ? -39.969 3.662 -45.156 1 21.62 17 LEU B N 1
ATOM 1523 C CA . LEU B 1 17 ? -40.281 2.674 -44.125 1 21.62 17 LEU B CA 1
ATOM 1524 C C . LEU B 1 17 ? -41.812 2.582 -43.906 1 21.62 17 LEU B C 1
ATOM 1526 O O . LEU B 1 17 ? -42.438 3.561 -43.5 1 21.62 17 LEU B O 1
ATOM 1530 N N . ARG B 1 18 ? -42.469 1.765 -44.75 1 20.5 18 ARG B N 1
ATOM 1531 C CA . ARG B 1 18 ? -43.906 1.458 -44.75 1 20.5 18 ARG B CA 1
ATOM 1532 C C . ARG B 1 18 ? -44.312 0.885 -43.406 1 20.5 18 ARG B C 1
ATOM 1534 O O . ARG B 1 18 ? -43.781 -0.127 -42.938 1 20.5 18 ARG B O 1
ATOM 1541 N N . LEU B 1 19 ? -44.875 1.658 -42.469 1 21.83 19 LEU B N 1
ATOM 1542 C CA . LEU B 1 19 ? -45.375 1.549 -41.125 1 21.83 19 LEU B CA 1
ATOM 1543 C C . LEU B 1 19 ? -46.594 0.607 -41.062 1 21.83 19 LEU B C 1
ATOM 1545 O O . LEU B 1 19 ? -47.688 0.959 -41.531 1 21.83 19 LEU B O 1
ATOM 1549 N N . ARG B 1 20 ? -46.531 -0.595 -41.719 1 20.41 20 ARG B N 1
ATOM 1550 C CA . ARG B 1 20 ? -47.812 -1.286 -41.719 1 20.41 20 ARG B CA 1
ATOM 1551 C C . ARG B 1 20 ? -48.312 -1.569 -40.312 1 20.41 20 ARG B C 1
ATOM 1553 O O . ARG B 1 20 ? -47.594 -2.213 -39.531 1 20.41 20 ARG B O 1
ATOM 1560 N N . GLN B 1 21 ? -49.125 -0.736 -39.688 1 21.58 21 GLN B N 1
ATOM 1561 C CA . GLN B 1 21 ? -49.719 -0.681 -38.344 1 21.58 21 G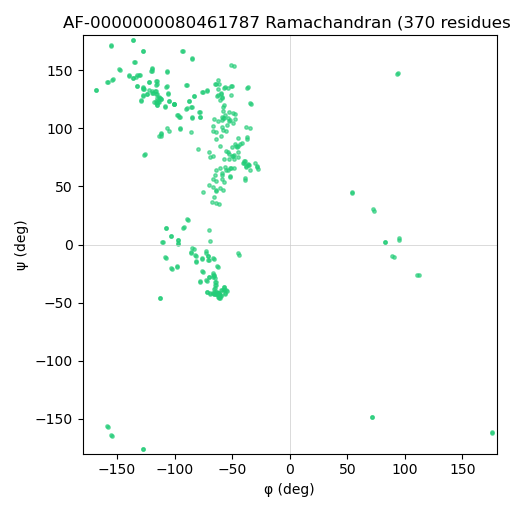LN B CA 1
ATOM 1562 C C . GLN B 1 21 ? -50.656 -1.857 -38.125 1 21.58 21 GLN B C 1
ATOM 1564 O O . GLN B 1 21 ? -51.844 -1.775 -38.406 1 21.58 21 GLN B O 1
ATOM 1569 N N . SER B 1 22 ? -50.375 -3.084 -38.656 1 22.28 22 SER B N 1
ATOM 1570 C CA . SER B 1 22 ? -51.5 -3.969 -38.531 1 22.28 22 SER B CA 1
ATOM 1571 C C . SER B 1 22 ? -51.938 -4.125 -37.094 1 22.28 22 SER B C 1
ATOM 1573 O O . SER B 1 22 ? -51.094 -4.281 -36.188 1 22.28 22 SER B O 1
ATOM 1575 N N . HIS B 1 23 ? -53.094 -3.553 -36.719 1 24.86 23 HIS B N 1
ATOM 1576 C CA . HIS B 1 23 ? -53.875 -3.4 -35.469 1 24.86 23 HIS B CA 1
ATOM 1577 C C . HIS B 1 23 ? -54.281 -4.754 -34.906 1 24.86 23 HIS B C 1
ATOM 1579 O O . HIS B 1 23 ? -55.156 -5.406 -35.438 1 24.86 23 HIS B O 1
ATOM 1585 N N . LEU B 1 24 ? -53.312 -5.754 -34.781 1 23.42 24 LEU B N 1
ATOM 1586 C CA . LEU B 1 24 ? -53.812 -7.074 -34.406 1 23.42 24 LEU B CA 1
ATOM 1587 C C . LEU B 1 24 ? -54.562 -7.012 -33.062 1 23.42 24 LEU B C 1
ATOM 1589 O O . LEU B 1 24 ? -54.062 -6.465 -32.094 1 23.42 24 LEU B O 1
ATOM 1593 N N . THR B 1 25 ? -55.875 -6.992 -33.156 1 25.83 25 THR B N 1
ATOM 1594 C CA . THR B 1 25 ? -56.906 -6.922 -32.125 1 25.83 25 THR B CA 1
ATOM 1595 C C . THR B 1 25 ? -56.781 -8.07 -31.125 1 25.83 25 THR B C 1
ATOM 1597 O O . THR B 1 25 ? -56.938 -9.234 -31.5 1 25.83 25 THR B O 1
ATOM 1600 N N . ILE B 1 26 ? -55.656 -8.289 -30.516 1 24.28 26 ILE B N 1
ATOM 1601 C CA . ILE B 1 26 ? -55.5 -9.5 -29.719 1 24.28 26 ILE B CA 1
ATOM 1602 C C . ILE B 1 26 ? -56.594 -9.578 -28.656 1 24.28 26 ILE B C 1
ATOM 1604 O O . ILE B 1 26 ? -56.812 -8.602 -27.938 1 24.28 26 ILE B O 1
ATOM 1608 N N . SER B 1 27 ? -57.469 -10.562 -28.875 1 25.23 27 SER B N 1
ATOM 1609 C CA . SER B 1 27 ? -58.625 -11 -28.109 1 25.23 27 SER B CA 1
ATOM 1610 C C . SER B 1 27 ? -58.281 -11.227 -26.641 1 25.23 27 SER B C 1
ATOM 1612 O O . SER B 1 27 ? -57.156 -11.586 -26.328 1 25.23 27 SER B O 1
ATOM 1614 N N . SER B 1 28 ? -59.094 -10.609 -25.719 1 26.84 28 SER B N 1
ATOM 1615 C CA . SER B 1 28 ? -59.094 -10.383 -24.281 1 26.84 28 SER B CA 1
ATOM 1616 C C . SER B 1 28 ? -59.188 -11.695 -23.516 1 26.84 28 SER B C 1
ATOM 1618 O O . SER B 1 28 ? -60.156 -12.422 -23.641 1 26.84 28 SER B O 1
ATOM 1620 N N . SER B 1 29 ? -58.25 -12.695 -23.781 1 26.17 29 SER B N 1
ATOM 1621 C CA . SER B 1 29 ? -58.469 -13.984 -23.125 1 26.17 29 SER B CA 1
ATOM 1622 C C . SER B 1 29 ? -58.75 -13.812 -21.625 1 26.17 29 SER B C 1
ATOM 1624 O O . SER B 1 29 ? -58.344 -12.812 -21.031 1 26.17 29 SER B O 1
ATOM 1626 N N . PRO B 1 30 ? -59.5 -14.867 -21.125 1 32.03 30 PRO B N 1
ATOM 1627 C CA . PRO B 1 30 ? -60.25 -15 -19.875 1 32.03 30 PRO B CA 1
ATOM 1628 C C . PRO B 1 30 ? -59.344 -14.906 -18.641 1 32.03 30 PRO B C 1
ATOM 1630 O O . PRO B 1 30 ? -58.125 -15.164 -18.734 1 32.03 30 PRO B O 1
ATOM 1633 N N . SER B 1 31 ? -59.781 -14.094 -17.641 1 29.27 31 SER B N 1
ATOM 1634 C CA . SER B 1 31 ? -59.188 -13.711 -16.344 1 29.27 31 SER B CA 1
ATOM 1635 C C . SER B 1 31 ? -58.938 -14.938 -15.469 1 29.27 31 SER B C 1
ATOM 1637 O O . SER B 1 31 ? -59.875 -15.641 -15.086 1 29.27 31 SER B O 1
ATOM 1639 N N . LEU B 1 32 ? -58.062 -15.898 -15.922 1 29.88 32 LEU B N 1
ATOM 1640 C CA . LEU B 1 32 ? -57.875 -17.047 -15.039 1 29.88 32 LEU B CA 1
ATOM 1641 C C . LEU B 1 32 ? -57.531 -16.578 -13.625 1 29.88 32 LEU B C 1
ATOM 1643 O O . LEU B 1 32 ? -56.719 -15.703 -13.438 1 29.88 32 LEU B O 1
ATOM 1647 N N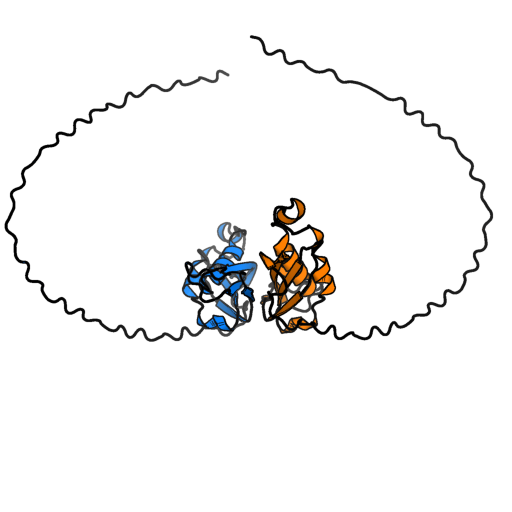 . SER B 1 33 ? -58.562 -16.75 -12.734 1 28.77 33 SER B N 1
ATOM 1648 C CA . SER B 1 33 ? -58.531 -16.5 -11.297 1 28.77 33 SER B CA 1
ATOM 1649 C C . SER B 1 33 ? -57.344 -17.172 -10.617 1 28.77 33 SER B C 1
ATOM 1651 O O . SER B 1 33 ? -57.219 -18.391 -10.641 1 28.77 33 SER B O 1
ATOM 1653 N N . LEU B 1 34 ? -56.156 -16.766 -10.906 1 29.81 34 LEU B N 1
ATOM 1654 C CA . LEU B 1 34 ? -55.031 -17.438 -10.297 1 29.81 34 LEU B CA 1
ATOM 1655 C C . LEU B 1 34 ? -55.156 -17.438 -8.773 1 29.81 34 LEU B C 1
ATOM 1657 O O . LEU B 1 34 ? -55.312 -16.391 -8.164 1 29.81 34 LEU B O 1
ATOM 1661 N N . SER B 1 35 ? -55.656 -18.578 -8.312 1 28.83 35 SER B N 1
ATOM 1662 C CA . SER B 1 35 ? -55.719 -18.891 -6.891 1 28.83 35 SER B CA 1
ATOM 1663 C C . SER B 1 35 ? -54.406 -18.609 -6.195 1 28.83 35 SER B C 1
ATOM 1665 O O . SER B 1 35 ? -53.344 -18.844 -6.758 1 28.83 35 SER B O 1
ATOM 1667 N N . SER B 1 36 ? -54.406 -17.531 -5.371 1 29.25 36 SER B N 1
ATOM 1668 C CA . SER B 1 36 ? -53.344 -17.016 -4.535 1 29.25 36 SER B CA 1
ATOM 1669 C C . SER B 1 36 ? -52.75 -18.094 -3.65 1 29.25 36 SER B C 1
ATOM 1671 O O . SER B 1 36 ? -53.438 -18.656 -2.795 1 29.25 36 SER B O 1
ATOM 1673 N N . SER B 1 37 ? -52.219 -19.203 -4.277 1 26.94 37 SER B N 1
ATOM 1674 C CA . SER B 1 37 ? -51.594 -20.156 -3.379 1 26.94 37 SER B CA 1
ATOM 1675 C C . SER B 1 37 ? -50.656 -19.453 -2.398 1 26.94 37 SER B C 1
ATOM 1677 O O . SER B 1 37 ? -49.938 -18.516 -2.77 1 26.94 37 SER B O 1
ATOM 1679 N N . SER B 1 38 ? -51.062 -19.469 -1.085 1 28.47 38 SER B N 1
ATOM 1680 C CA . SER B 1 38 ? -50.344 -19.047 0.109 1 28.47 38 SER B CA 1
ATOM 1681 C C . SER B 1 38 ? -48.906 -19.562 0.114 1 28.47 38 SER B C 1
ATOM 1683 O O . SER B 1 38 ? -48.688 -20.781 0.043 1 28.47 38 SER B O 1
ATOM 1685 N N . HIS B 1 39 ? -48.094 -18.922 -0.69 1 29.08 39 HIS B N 1
ATOM 16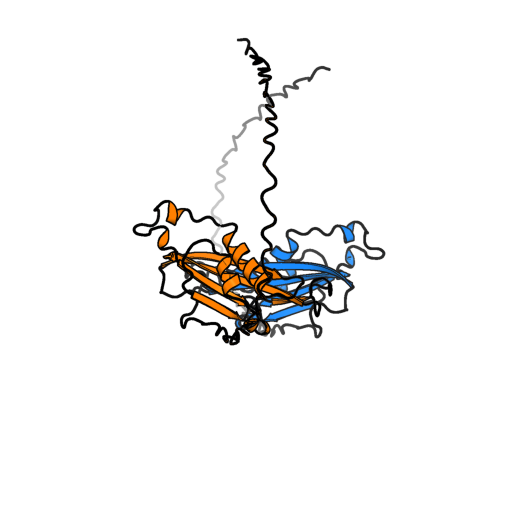86 C CA . HIS B 1 39 ? -46.688 -19.312 -0.614 1 29.08 39 HIS B CA 1
ATOM 1687 C C . HIS B 1 39 ? -46.156 -19.266 0.823 1 29.08 39 HIS B C 1
ATOM 1689 O O . HIS B 1 39 ? -46.25 -18.219 1.481 1 29.08 39 HIS B O 1
ATOM 1695 N N . ARG B 1 40 ? -46.531 -20.328 1.574 1 26.81 40 ARG B N 1
ATOM 1696 C CA . ARG B 1 40 ? -45.812 -20.484 2.836 1 26.81 40 ARG B CA 1
ATOM 1697 C C . ARG B 1 40 ? -44.312 -20.281 2.648 1 26.81 40 ARG B C 1
ATOM 1699 O O . ARG B 1 40 ? -43.656 -20.969 1.849 1 26.81 40 ARG B O 1
ATOM 1706 N N . LYS B 1 41 ? -43.969 -18.969 2.861 1 31.44 41 LYS B N 1
ATOM 1707 C CA . LYS B 1 41 ? -42.562 -18.625 2.979 1 31.44 41 LYS B CA 1
ATOM 1708 C C . LYS B 1 41 ? -41.844 -19.562 3.947 1 31.44 41 LYS B C 1
ATOM 1710 O O . LYS B 1 41 ? -42.125 -19.531 5.152 1 31.44 41 LYS B O 1
ATOM 1715 N N . ILE B 1 42 ? -41.75 -20.859 3.572 1 30.23 42 ILE B N 1
ATOM 1716 C CA . ILE B 1 42 ? -40.844 -21.625 4.414 1 30.23 42 ILE B CA 1
ATOM 1717 C C . ILE B 1 42 ? -39.531 -20.875 4.59 1 30.23 42 ILE B C 1
ATOM 1719 O O . ILE B 1 42 ? -38.781 -20.625 3.619 1 30.23 42 ILE B O 1
ATOM 1723 N N . SER B 1 43 ? -39.625 -19.844 5.484 1 27.95 43 SER B N 1
ATOM 1724 C CA . SER B 1 43 ? -38.344 -19.234 5.887 1 27.95 43 SER B CA 1
ATOM 1725 C C . SER B 1 43 ? -37.344 -20.281 6.375 1 27.95 43 SER B C 1
ATOM 1727 O O . SER B 1 43 ? -37.531 -20.844 7.457 1 27.95 43 SER B O 1
ATOM 1729 N N . ARG B 1 44 ? -37.031 -21.234 5.5 1 27.7 44 ARG B N 1
ATOM 1730 C CA . ARG B 1 44 ? -35.875 -22 5.977 1 27.7 44 ARG B CA 1
ATOM 1731 C C . ARG B 1 44 ? -34.781 -21.078 6.508 1 27.7 44 ARG B C 1
ATOM 1733 O O . ARG B 1 44 ? -34.312 -20.172 5.797 1 27.7 44 ARG B O 1
ATOM 1740 N N . LEU B 1 45 ? -34.938 -20.703 7.793 1 29.86 45 LEU B N 1
ATOM 1741 C CA . LEU B 1 45 ? -33.781 -20.172 8.484 1 29.86 45 LEU B CA 1
ATOM 1742 C C . LEU B 1 45 ? -32.531 -20.953 8.094 1 29.86 45 LEU B C 1
ATOM 1744 O O . LEU B 1 45 ? -32.406 -22.141 8.391 1 29.86 45 LEU B O 1
ATOM 1748 N N . ILE B 1 46 ? -32.156 -20.688 6.844 1 28.2 46 ILE B N 1
ATOM 1749 C CA . ILE B 1 46 ? -30.797 -21.188 6.578 1 28.2 46 ILE B CA 1
ATOM 1750 C C . ILE B 1 46 ? -29.875 -20.828 7.738 1 28.2 46 ILE B C 1
ATOM 1752 O O . ILE B 1 46 ? -29.719 -19.641 8.07 1 28.2 46 ILE B O 1
ATOM 1756 N N . LYS B 1 47 ? -30.031 -21.672 8.766 1 30.23 47 LYS B N 1
ATOM 1757 C CA . LYS B 1 47 ? -28.891 -21.609 9.68 1 30.23 47 LYS B CA 1
ATOM 1758 C C . LYS B 1 47 ? -27.578 -21.453 8.922 1 30.23 47 LYS B C 1
ATOM 1760 O O . LYS B 1 47 ? -27.156 -22.359 8.203 1 30.23 47 LYS B O 1
ATOM 1765 N N . VAL B 1 48 ? -27.438 -20.25 8.398 1 25.45 48 VAL B N 1
ATOM 1766 C CA . VAL B 1 48 ? -26.094 -19.984 7.922 1 25.45 48 VAL B CA 1
ATOM 1767 C C . VAL B 1 48 ? -25.078 -20.266 9.031 1 25.45 48 VAL B C 1
ATOM 1769 O O . VAL B 1 48 ? -25.125 -19.641 10.094 1 25.45 48 VAL B O 1
ATOM 1772 N N . ASN B 1 49 ? -24.891 -21.547 9.273 1 25.98 49 ASN B N 1
ATOM 1773 C CA . ASN B 1 49 ? -23.688 -21.781 10.07 1 25.98 49 ASN B CA 1
ATOM 1774 C C . ASN B 1 49 ? -22.578 -20.797 9.727 1 25.98 49 ASN B C 1
ATOM 1776 O O . ASN B 1 49 ? -22.281 -20.578 8.547 1 25.98 49 ASN B O 1
ATOM 1780 N N . ALA B 1 50 ? -22.438 -19.766 10.57 1 29.19 50 ALA B N 1
ATOM 1781 C CA . ALA B 1 50 ? -21.219 -18.969 10.5 1 29.19 50 ALA B CA 1
ATOM 1782 C C . ALA B 1 50 ? -20.016 -19.844 10.133 1 29.19 50 ALA B C 1
ATOM 1784 O O . ALA B 1 50 ? -19.547 -20.656 10.938 1 29.19 50 ALA B O 1
ATOM 1785 N N . MET B 1 51 ? -20.094 -20.391 8.922 1 22.52 51 MET B N 1
ATOM 1786 C CA . MET B 1 51 ? -18.828 -21.016 8.555 1 22.52 51 MET B CA 1
ATOM 1787 C C . MET B 1 51 ? -17.641 -20.141 8.977 1 22.52 51 MET B C 1
ATOM 1789 O O . MET B 1 51 ? -17.578 -18.969 8.609 1 22.52 51 MET B O 1
ATOM 1793 N N . GLU B 1 52 ? -17.172 -20.297 10.18 1 29.72 52 GLU B N 1
ATOM 1794 C CA . GLU B 1 52 ? -15.82 -19.797 10.453 1 29.72 52 GLU B CA 1
ATOM 1795 C C . GLU B 1 52 ? -14.969 -19.812 9.188 1 29.72 52 GLU B C 1
ATOM 1797 O O . GLU B 1 52 ? -14.703 -20.875 8.617 1 29.72 52 GLU B O 1
ATOM 1802 N N . THR B 1 53 ? -15.305 -19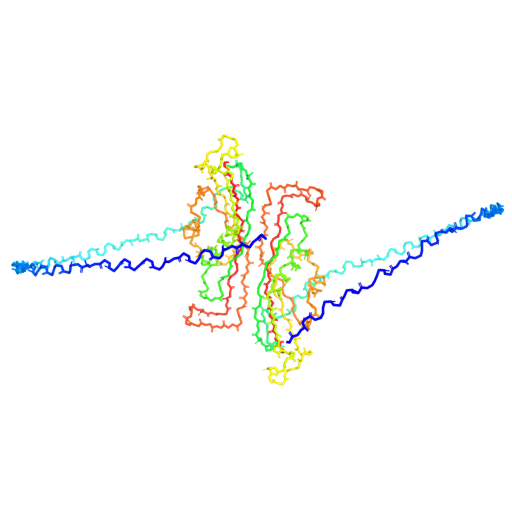.047 8.297 1 30.2 53 THR B N 1
ATOM 1803 C CA . THR B 1 53 ? -14.367 -18.938 7.18 1 30.2 53 THR B CA 1
ATOM 1804 C C . THR B 1 53 ? -12.93 -18.984 7.676 1 30.2 53 THR B C 1
ATOM 1806 O O . THR B 1 53 ? -12.469 -18.078 8.375 1 30.2 53 THR B O 1
ATOM 1809 N N . LYS B 1 54 ? -12.484 -20.094 8.203 1 30.06 54 LYS B N 1
ATOM 1810 C CA . LYS B 1 54 ? -11.055 -20.312 8.414 1 30.06 54 LYS B CA 1
ATOM 1811 C C . LYS B 1 54 ? -10.242 -19.719 7.262 1 30.06 54 LYS B C 1
ATOM 1813 O O . LYS B 1 54 ? -10.516 -20 6.094 1 30.06 54 LYS B O 1
ATOM 1818 N N . ALA B 1 55 ? -9.812 -18.453 7.43 1 35.19 55 ALA B N 1
ATOM 1819 C CA . ALA B 1 55 ? -8.703 -18.109 6.543 1 35.19 55 ALA B CA 1
ATOM 1820 C C . ALA B 1 55 ? -7.895 -19.344 6.164 1 35.19 55 ALA B C 1
ATOM 1822 O O . ALA B 1 55 ? -7.258 -19.969 7.023 1 35.19 55 ALA B O 1
ATOM 1823 N N . GLU B 1 56 ? -8.422 -20.281 5.465 1 30.91 56 GLU B N 1
ATOM 1824 C CA . GLU B 1 56 ? -7.625 -21.422 5.012 1 30.91 56 GLU B CA 1
ATOM 1825 C C . GLU B 1 56 ? -6.223 -20.969 4.594 1 30.91 56 GLU B C 1
ATOM 1827 O O . GLU B 1 56 ? -6.051 -20.344 3.545 1 30.91 56 GLU B O 1
ATOM 1832 N N . THR B 1 57 ? -5.41 -20.328 5.426 1 38.06 57 THR B N 1
ATOM 1833 C CA . THR B 1 57 ? -3.982 -20.297 5.125 1 38.06 57 THR B CA 1
ATOM 1834 C C . THR B 1 57 ? -3.529 -21.609 4.496 1 38.06 57 THR B C 1
ATOM 1836 O O . THR B 1 57 ? -3.602 -22.672 5.129 1 38.06 57 THR B O 1
ATOM 1839 N N . ILE B 1 58 ? -3.916 -21.906 3.369 1 41.88 58 ILE B N 1
ATOM 1840 C CA . ILE B 1 58 ? -3.23 -23.062 2.785 1 41.88 58 ILE B CA 1
ATOM 1841 C C . ILE B 1 58 ? -1.777 -23.078 3.258 1 41.88 58 ILE B C 1
ATOM 1843 O O . ILE B 1 58 ? -1.139 -22.031 3.381 1 41.88 58 ILE B O 1
ATOM 1847 N N . SER B 1 59 ? -1.262 -24.047 3.9 1 47.97 59 SER B N 1
ATOM 1848 C CA . SER B 1 59 ? -0.095 -24.438 4.684 1 47.97 59 SER B CA 1
ATOM 1849 C C . SER B 1 59 ? 1.198 -23.969 4.023 1 47.97 59 SER B C 1
ATOM 1851 O O . SER B 1 59 ? 2.268 -24.031 4.633 1 47.97 59 SER B O 1
ATOM 1853 N N . GLY B 1 60 ? 1.28 -23.391 2.684 1 64.31 60 GLY B N 1
ATOM 1854 C CA . GLY B 1 60 ? 2.592 -22.953 2.242 1 64.31 60 GLY B CA 1
ATOM 1855 C C . GLY B 1 60 ? 2.641 -21.469 1.916 1 64.31 60 GLY B C 1
ATOM 1856 O O . GLY B 1 60 ? 1.604 -20.844 1.682 1 64.31 60 GLY B O 1
ATOM 1857 N N . GLY B 1 61 ? 3.672 -20.688 2.43 1 87.25 61 GLY B N 1
ATOM 1858 C CA . GLY B 1 61 ? 3.943 -19.281 2.135 1 87.25 61 GLY B CA 1
ATOM 1859 C C . GLY B 1 61 ? 3.656 -18.906 0.691 1 87.25 61 GLY B C 1
ATOM 1860 O O . GLY B 1 61 ? 3.588 -19.781 -0.177 1 87.25 61 GLY B O 1
ATOM 1861 N N . VAL B 1 62 ? 3.041 -17.859 0.435 1 94.5 62 VAL B N 1
ATOM 1862 C CA . VAL B 1 62 ? 2.83 -17.344 -0.911 1 94.5 62 VAL B CA 1
ATOM 1863 C C . VAL B 1 62 ? 4.016 -16.469 -1.318 1 94.5 62 VAL B C 1
ATOM 1865 O O . VAL B 1 62 ? 4.367 -15.516 -0.613 1 94.5 62 VAL B O 1
ATOM 1868 N N . PRO B 1 63 ? 4.656 -16.812 -2.432 1 94.94 63 PRO B N 1
ATOM 1869 C CA . PRO B 1 63 ? 4.332 -17.938 -3.307 1 94.94 63 PRO B CA 1
ATOM 1870 C C . PRO B 1 63 ? 4.957 -19.25 -2.838 1 94.94 63 PRO B C 1
ATOM 1872 O O . PRO B 1 63 ? 5.84 -19.25 -1.975 1 94.94 63 PRO B O 1
ATOM 1875 N N . ASN B 1 64 ? 4.422 -20.359 -3.291 1 93.12 64 ASN B N 1
ATOM 1876 C CA . ASN B 1 64 ? 5.051 -21.656 -3.02 1 93.12 64 ASN B CA 1
ATOM 1877 C C . ASN B 1 64 ? 5.27 -22.453 -4.301 1 93.12 64 ASN B C 1
ATOM 1879 O O . ASN B 1 64 ? 5.047 -21.938 -5.402 1 93.12 64 ASN B O 1
ATOM 1883 N N . ASN B 1 65 ? 5.754 -23.688 -4.148 1 89.81 65 ASN B N 1
ATOM 1884 C CA . ASN B 1 65 ? 6.285 -24.406 -5.293 1 89.81 65 ASN B CA 1
ATOM 1885 C C . ASN B 1 65 ? 5.191 -25.203 -6.008 1 89.81 65 ASN B C 1
ATOM 1887 O O . ASN B 1 65 ? 5.488 -26.125 -6.785 1 89.81 65 ASN B O 1
ATOM 1891 N N . THR B 1 66 ? 3.986 -24.844 -5.836 1 89.75 66 THR B N 1
ATOM 1892 C CA . THR B 1 66 ? 2.885 -25.547 -6.488 1 89.75 66 THR B CA 1
ATOM 1893 C C . THR B 1 66 ? 2.664 -25.016 -7.898 1 89.75 66 THR B C 1
ATOM 1895 O O . THR B 1 66 ? 1.819 -25.531 -8.633 1 89.75 66 THR B O 1
ATOM 1898 N N . MET B 1 67 ? 3.389 -24.047 -8.258 1 91.75 67 MET B N 1
ATOM 1899 C CA . MET B 1 67 ? 3.316 -23.516 -9.609 1 91.75 67 MET B CA 1
ATOM 1900 C C . MET B 1 67 ? 4.672 -22.969 -10.055 1 91.75 67 MET B C 1
ATOM 1902 O O . MET B 1 67 ? 5.531 -22.672 -9.227 1 91.75 67 MET B O 1
ATOM 1906 N N . LYS B 1 68 ? 4.902 -23.031 -11.43 1 94.81 68 LYS B N 1
ATOM 1907 C CA . LYS B 1 68 ? 6.031 -22.328 -12.023 1 94.81 68 LYS B CA 1
ATOM 1908 C C . LYS B 1 68 ? 5.727 -20.828 -12.172 1 94.81 68 LYS B C 1
ATOM 1910 O O . LYS B 1 68 ? 4.855 -20.453 -12.961 1 94.81 68 LYS B O 1
ATOM 1915 N N . LEU B 1 69 ? 6.457 -20.078 -11.43 1 96.81 69 LEU B N 1
ATOM 1916 C CA . LEU B 1 69 ? 6.195 -18.641 -11.352 1 96.81 69 LEU B CA 1
ATOM 1917 C C . LEU B 1 69 ? 6.691 -17.938 -12.609 1 96.81 69 LEU B C 1
ATOM 1919 O O . LEU B 1 69 ? 7.812 -18.172 -13.062 1 96.81 69 LEU B O 1
ATOM 1923 N N . LEU B 1 70 ? 5.82 -17.062 -13.227 1 94.5 70 LEU B N 1
ATOM 1924 C CA . LEU B 1 70 ? 6.188 -16.297 -14.414 1 94.5 70 LEU B CA 1
ATOM 1925 C C . LEU B 1 70 ? 6.27 -14.797 -14.094 1 94.5 70 LEU B C 1
ATOM 1927 O O . LEU B 1 70 ? 7.219 -14.125 -14.492 1 94.5 70 LEU B O 1
ATOM 1931 N N . PHE B 1 71 ? 5.207 -14.273 -13.352 1 94.62 71 PHE B N 1
ATOM 1932 C CA . PHE B 1 71 ? 5.082 -12.836 -13.117 1 94.62 71 PHE B CA 1
ATOM 1933 C C . PHE B 1 71 ? 4.617 -12.562 -11.695 1 94.62 71 PHE B C 1
ATOM 1935 O O . PHE B 1 71 ? 3.854 -13.344 -11.117 1 94.62 71 PHE B O 1
ATOM 1942 N N . VAL B 1 72 ? 5.145 -11.453 -11.141 1 97.12 72 VAL B N 1
ATOM 1943 C CA . VAL B 1 72 ? 4.633 -10.906 -9.891 1 97.12 72 VAL B CA 1
ATOM 1944 C C . VAL B 1 72 ? 4.051 -9.516 -10.133 1 97.12 72 VAL B C 1
ATOM 1946 O O . VAL B 1 72 ? 4.727 -8.641 -10.68 1 97.12 72 VAL B O 1
ATOM 1949 N N . GLU B 1 73 ? 2.814 -9.305 -9.805 1 97.62 73 GLU B N 1
ATOM 1950 C CA . GLU B 1 73 ? 2.127 -8.016 -9.906 1 97.62 73 GLU B CA 1
ATOM 1951 C C . GLU B 1 73 ? 1.692 -7.516 -8.531 1 97.62 73 GLU B C 1
ATOM 1953 O O . GLU B 1 73 ? 1.144 -8.281 -7.73 1 97.62 73 GLU B O 1
ATOM 1958 N N . MET B 1 74 ? 1.985 -6.242 -8.258 1 98.31 74 MET B N 1
ATOM 1959 C CA . MET B 1 74 ? 1.655 -5.699 -6.941 1 98.31 74 MET B CA 1
ATOM 1960 C C . MET B 1 74 ? 0.69 -4.523 -7.066 1 98.31 74 MET B C 1
ATOM 1962 O O . MET B 1 74 ? 0.65 -3.854 -8.102 1 98.31 74 MET B O 1
ATOM 1966 N N . GLY B 1 75 ? -0.087 -4.352 -6.055 1 98.62 75 GLY B N 1
ATOM 1967 C CA . GLY B 1 75 ? -1.07 -3.279 -6.055 1 98.62 75 GLY B CA 1
ATOM 1968 C C . GLY B 1 75 ? -1.466 -2.834 -4.66 1 98.62 75 GLY B C 1
ATOM 1969 O O . GLY B 1 75 ? -1.054 -3.439 -3.668 1 98.62 75 GLY B O 1
ATOM 1970 N N . VAL B 1 76 ? -2.221 -1.746 -4.633 1 98.88 76 VAL B N 1
ATOM 1971 C CA . VAL B 1 76 ? -2.705 -1.151 -3.393 1 98.88 76 VAL B CA 1
ATOM 1972 C C . VAL B 1 76 ? -4.176 -0.766 -3.543 1 98.88 76 VAL B C 1
ATOM 1974 O O . VAL B 1 76 ? -4.629 -0.437 -4.641 1 98.88 76 VAL B O 1
ATOM 1977 N N . GLY B 1 77 ? -4.871 -0.955 -2.445 1 98.75 77 GLY B N 1
ATOM 1978 C CA . GLY B 1 77 ? -6.262 -0.531 -2.402 1 98.75 77 GLY B CA 1
ATOM 1979 C C . GLY B 1 77 ? -6.598 0.292 -1.174 1 98.75 77 GLY B C 1
ATOM 1980 O O . GLY B 1 77 ? -6.066 0.042 -0.089 1 98.75 77 GLY B O 1
ATOM 1981 N N . TYR B 1 78 ? -7.5 1.228 -1.38 1 98.56 78 TYR B N 1
ATOM 1982 C CA . TYR B 1 78 ? -7.918 2.166 -0.345 1 98.56 78 TYR B CA 1
ATOM 1983 C C . TYR B 1 78 ? -9.43 2.111 -0.139 1 98.56 78 TYR B C 1
ATOM 1985 O O . TYR B 1 78 ? -10.195 2.133 -1.105 1 98.56 78 TYR B O 1
ATOM 1993 N N . ASP B 1 79 ? -9.867 1.964 1.086 1 98.19 79 ASP B N 1
ATOM 1994 C CA . ASP B 1 79 ? -11.234 2.283 1.493 1 98.19 79 ASP B CA 1
ATOM 1995 C C . ASP B 1 79 ? -11.258 3.492 2.426 1 98.19 79 ASP B C 1
ATOM 1997 O O . ASP B 1 79 ? -11.047 3.357 3.631 1 98.19 79 ASP B O 1
ATOM 2001 N N . GLN B 1 80 ? -11.508 4.645 1.753 1 96.31 80 GLN B N 1
ATOM 2002 C CA . GLN B 1 80 ? -11.359 5.914 2.459 1 96.31 80 GLN B CA 1
ATOM 2003 C C . GLN B 1 80 ? -12.484 6.105 3.479 1 96.31 80 GLN B C 1
ATOM 2005 O O . GLN B 1 80 ? -12.258 6.648 4.562 1 96.31 80 GLN B O 1
ATOM 2010 N N . HIS B 1 81 ? -13.672 5.699 2.98 1 94.38 81 HIS B N 1
ATOM 2011 C CA . HIS B 1 81 ? -14.875 5.762 3.805 1 94.38 81 HIS B CA 1
ATOM 2012 C C . HIS B 1 81 ? -15.664 4.461 3.723 1 94.38 81 HIS B C 1
ATOM 2014 O O . HIS B 1 81 ? -15.656 3.789 2.689 1 94.38 81 HIS B O 1
ATOM 2020 N N . GLY B 1 82 ? -16.297 4.016 4.707 1 91.25 82 GLY B N 1
ATOM 2021 C CA . GLY B 1 82 ? -17.062 2.785 4.738 1 91.25 82 GLY B CA 1
ATOM 2022 C C . GLY B 1 82 ? -16.438 1.71 5.609 1 91.25 82 GLY B C 1
ATOM 2023 O O . GLY B 1 82 ? -17.156 0.857 6.148 1 91.25 82 GLY B O 1
ATOM 2024 N N . GLN B 1 83 ? -15.117 1.934 5.664 1 94.19 83 GLN B N 1
ATOM 2025 C CA . GLN B 1 83 ? -14.391 1.028 6.543 1 94.19 83 GLN B CA 1
ATOM 2026 C C . GLN B 1 83 ? -14.672 -0.429 6.195 1 94.19 83 GLN B C 1
ATOM 2028 O O . GLN B 1 83 ? -14.992 -1.232 7.074 1 94.19 83 GLN B O 1
ATOM 2033 N N . ASP B 1 84 ? -14.633 -0.709 4.891 1 97.56 84 ASP B N 1
ATOM 2034 C CA . ASP B 1 84 ? -14.812 -2.041 4.32 1 97.56 84 ASP B CA 1
ATOM 2035 C C . ASP B 1 84 ? -13.484 -2.602 3.818 1 97.56 84 ASP B C 1
ATOM 2037 O O . ASP B 1 84 ? -13.07 -2.326 2.688 1 97.56 84 ASP B O 1
ATOM 2041 N N . VAL B 1 85 ? -12.891 -3.459 4.625 1 98.38 85 VAL B N 1
ATOM 2042 C CA . VAL B 1 85 ? -11.57 -3.982 4.305 1 98.38 85 VAL B CA 1
ATOM 2043 C C . VAL B 1 85 ? -11.648 -4.867 3.062 1 98.38 85 VAL B C 1
ATOM 2045 O O . VAL B 1 85 ? -10.68 -4.969 2.303 1 98.38 85 VAL B O 1
ATOM 2048 N N . THR B 1 86 ? -12.828 -5.496 2.822 1 98.75 86 THR B N 1
ATOM 2049 C CA . THR B 1 86 ? -13.016 -6.285 1.611 1 98.75 86 THR B CA 1
ATOM 2050 C C . THR B 1 86 ? -12.945 -5.402 0.37 1 98.75 86 THR B C 1
ATOM 2052 O O . THR B 1 86 ? -12.289 -5.758 -0.613 1 98.75 86 THR B O 1
ATOM 2055 N N . SER B 1 87 ? -13.586 -4.23 0.445 1 98.62 87 SER B N 1
ATOM 2056 C CA . SER B 1 87 ? -13.516 -3.275 -0.655 1 98.62 87 SER B CA 1
ATOM 2057 C C . SER B 1 87 ? -12.078 -2.848 -0.922 1 98.62 87 SER B C 1
ATOM 2059 O O . SER B 1 87 ? -11.641 -2.803 -2.074 1 98.62 87 SER B O 1
ATOM 2061 N N . ALA B 1 88 ? -11.32 -2.568 0.125 1 98.75 88 ALA B N 1
ATOM 2062 C CA . ALA B 1 88 ? -9.914 -2.191 -0.024 1 98.75 88 ALA B CA 1
ATOM 2063 C C . ALA B 1 88 ? -9.109 -3.32 -0.664 1 98.75 88 ALA B C 1
ATOM 2065 O O . ALA B 1 88 ? -8.289 -3.08 -1.554 1 98.75 88 ALA B O 1
ATOM 2066 N N . ALA B 1 89 ? -9.359 -4.547 -0.241 1 98.88 89 ALA B N 1
ATOM 2067 C CA . ALA B 1 89 ? -8.648 -5.707 -0.777 1 98.88 89 ALA B CA 1
ATOM 2068 C C . ALA B 1 89 ? -8.984 -5.922 -2.25 1 98.88 89 ALA B C 1
ATOM 2070 O O . ALA B 1 89 ? -8.102 -6.211 -3.057 1 98.88 89 ALA B O 1
ATOM 2071 N N . MET B 1 90 ? -10.25 -5.777 -2.576 1 98.88 90 MET B N 1
ATOM 2072 C CA . MET B 1 90 ? -10.664 -5.898 -3.973 1 98.88 90 MET B CA 1
ATOM 2073 C C . MET B 1 90 ? -9.984 -4.836 -4.832 1 98.88 90 MET B C 1
ATOM 2075 O O . MET B 1 90 ? -9.492 -5.133 -5.918 1 98.88 90 MET B O 1
ATOM 2079 N N . LYS B 1 91 ? -9.914 -3.641 -4.355 1 98.81 91 LYS B N 1
ATOM 2080 C CA . LYS B 1 91 ? -9.266 -2.547 -5.074 1 98.81 91 LYS B CA 1
ATOM 2081 C C . LYS B 1 91 ? -7.766 -2.801 -5.223 1 98.81 91 LYS B C 1
ATOM 2083 O O . LYS B 1 91 ? -7.172 -2.457 -6.246 1 98.81 91 LYS B O 1
ATOM 2088 N N . ALA B 1 92 ? -7.121 -3.387 -4.188 1 98.88 92 ALA B N 1
ATOM 2089 C CA . ALA B 1 92 ? -5.703 -3.729 -4.254 1 98.88 92 ALA B CA 1
ATOM 2090 C C . ALA B 1 92 ? -5.43 -4.738 -5.363 1 98.88 92 ALA B C 1
ATOM 2092 O O . ALA B 1 92 ? -4.496 -4.57 -6.152 1 98.88 92 ALA B O 1
ATOM 2093 N N . CYS B 1 93 ? -6.262 -5.762 -5.422 1 98.75 93 CYS B N 1
ATOM 2094 C CA . CYS B 1 93 ? -6.109 -6.785 -6.449 1 98.75 93 CYS B CA 1
ATOM 2095 C C . CYS B 1 93 ? -6.379 -6.207 -7.836 1 98.75 93 CYS B C 1
ATOM 2097 O O . CYS B 1 93 ? -5.633 -6.477 -8.781 1 98.75 93 CYS B O 1
ATOM 2099 N N . LYS B 1 94 ? -7.402 -5.371 -7.973 1 98.69 94 LYS B N 1
ATOM 2100 C CA . LYS B 1 94 ? -7.699 -4.723 -9.242 1 98.69 94 LYS B CA 1
ATOM 2101 C C . LYS B 1 94 ? -6.547 -3.828 -9.688 1 98.69 94 LYS B C 1
ATOM 2103 O O . LYS B 1 94 ? -6.16 -3.84 -10.859 1 98.69 94 LYS B O 1
ATOM 2108 N N . ASN B 1 95 ? -6.051 -3.066 -8.758 1 98.56 95 ASN B N 1
ATOM 2109 C CA . ASN B 1 95 ? -4.902 -2.209 -9.031 1 98.56 95 ASN B CA 1
ATOM 2110 C C . ASN B 1 95 ? -3.707 -3.014 -9.531 1 98.56 95 ASN B C 1
ATOM 2112 O O . ASN B 1 95 ? -3.004 -2.584 -10.445 1 98.56 95 ASN B O 1
ATOM 2116 N N . ALA B 1 96 ? -3.488 -4.176 -8.992 1 98.25 96 ALA B N 1
ATOM 2117 C CA . ALA B 1 96 ? -2.355 -5.023 -9.359 1 98.25 96 ALA B CA 1
ATOM 2118 C C . ALA B 1 96 ? -2.461 -5.488 -10.805 1 98.25 96 ALA B C 1
ATOM 2120 O O . ALA B 1 96 ? -1.463 -5.516 -11.531 1 98.25 96 ALA B O 1
ATOM 2121 N N . ILE B 1 97 ? -3.652 -5.734 -11.281 1 96.94 97 ILE B N 1
ATOM 2122 C CA . ILE B 1 97 ? -3.74 -6.453 -12.547 1 96.94 97 ILE B CA 1
ATOM 2123 C C . ILE B 1 97 ? -4.188 -5.5 -13.656 1 96.94 97 ILE B C 1
ATOM 2125 O O . ILE B 1 97 ? -4.098 -5.828 -14.836 1 96.94 97 ILE B O 1
ATOM 2129 N N . SER B 1 98 ? -4.66 -4.273 -13.359 1 95.81 98 SER B N 1
ATOM 2130 C CA . SER B 1 98 ? -5.359 -3.414 -14.305 1 95.81 98 SER B CA 1
ATOM 2131 C C . SER B 1 98 ? -4.41 -2.887 -15.383 1 95.81 98 SER B C 1
ATOM 2133 O O . SER B 1 98 ? -4.832 -2.604 -16.5 1 95.81 98 SER B O 1
ATOM 2135 N N . SER B 1 99 ? -3.125 -2.762 -15.055 1 93.19 99 SER B N 1
ATOM 2136 C CA . SER B 1 99 ? -2.221 -2.148 -16.016 1 93.19 99 SER B CA 1
ATOM 2137 C C . SER B 1 99 ? -1.29 -3.188 -16.641 1 93.19 99 SER B C 1
ATOM 2139 O O . SER B 1 99 ? -0.263 -2.836 -17.219 1 93.19 99 SER B O 1
ATOM 2141 N N . ASN B 1 100 ? -1.587 -4.418 -16.484 1 91.38 100 ASN B N 1
ATOM 2142 C CA . ASN B 1 100 ? -0.758 -5.512 -16.969 1 91.38 100 ASN B CA 1
ATOM 2143 C C . ASN B 1 100 ? -1.519 -6.387 -17.969 1 91.38 100 ASN B C 1
ATOM 2145 O O . ASN B 1 100 ? -2.701 -6.672 -17.781 1 91.38 100 ASN B O 1
ATOM 2149 N N . SER B 1 101 ? -0.892 -6.629 -19.094 1 90.38 101 SER B N 1
ATOM 2150 C CA . SER B 1 101 ? -1.369 -7.625 -20.047 1 90.38 101 SER B CA 1
ATOM 2151 C C . SER B 1 101 ? -0.373 -8.773 -20.188 1 90.38 101 SER B C 1
ATOM 2153 O O . SER B 1 101 ? 0.839 -8.555 -20.188 1 90.38 101 SER B O 1
ATOM 2155 N N . ILE B 1 102 ? -0.889 -10.039 -20.25 1 89.56 102 ILE B N 1
ATOM 2156 C CA . ILE B 1 102 ? -0.04 -11.227 -20.344 1 89.56 102 ILE B CA 1
ATOM 2157 C C . ILE B 1 102 ? -0.454 -12.07 -21.531 1 89.56 102 ILE B C 1
ATOM 2159 O O . ILE B 1 102 ? -1.013 -13.156 -21.375 1 89.56 102 ILE B O 1
ATOM 2163 N N . PRO B 1 103 ? -0.101 -11.703 -22.734 1 90.44 103 PRO B N 1
ATOM 2164 C CA . PRO B 1 103 ? -0.53 -12.406 -23.953 1 90.44 103 PRO B CA 1
ATOM 2165 C C . PRO B 1 103 ? 0.133 -13.773 -24.109 1 90.44 103 PRO B C 1
ATOM 2167 O O . PRO B 1 103 ? -0.299 -14.586 -24.922 1 90.44 103 PRO B O 1
ATOM 2170 N N . ALA B 1 104 ? 1.146 -14.078 -23.281 1 90.12 104 ALA B N 1
ATOM 2171 C CA . ALA B 1 104 ? 1.961 -15.273 -23.438 1 90.12 104 ALA B CA 1
ATOM 2172 C C . ALA B 1 104 ? 1.103 -16.531 -23.359 1 90.12 104 ALA B C 1
ATOM 2174 O O . ALA B 1 104 ? 1.338 -17.5 -24.094 1 90.12 104 ALA B O 1
ATOM 2175 N N . PHE B 1 105 ? 0.165 -16.562 -22.531 1 90.12 105 PHE B N 1
ATOM 2176 C CA . PHE B 1 105 ? -0.667 -17.75 -22.359 1 90.12 105 PHE B CA 1
ATOM 2177 C C . PHE B 1 105 ? -1.547 -17.969 -23.578 1 90.12 105 PHE B C 1
ATOM 2179 O O . PHE B 1 105 ? -1.701 -19.109 -24.031 1 90.12 105 PHE B O 1
ATOM 2186 N N . ARG B 1 106 ? -2.104 -16.953 -24.109 1 89.38 106 ARG B N 1
ATOM 2187 C CA . ARG B 1 106 ? -3.033 -17.062 -25.219 1 89.38 106 ARG B CA 1
ATOM 2188 C C . ARG B 1 106 ? -2.289 -17.281 -26.531 1 89.38 106 ARG B C 1
ATOM 2190 O O . ARG B 1 106 ? -2.77 -17.984 -27.422 1 89.38 106 ARG B O 1
ATOM 2197 N N . ARG B 1 107 ? -1.131 -16.719 -26.625 1 91.19 107 ARG B N 1
ATOM 2198 C CA . ARG B 1 107 ? -0.372 -16.781 -27.859 1 91.19 107 ARG B CA 1
ATOM 2199 C C . ARG B 1 107 ? 0.452 -18.062 -27.938 1 91.19 107 ARG B C 1
ATOM 2201 O O . ARG B 1 107 ? 1.065 -18.359 -28.969 1 91.19 107 ARG B O 1
ATOM 2208 N N . GLY B 1 108 ? 0.435 -18.797 -26.844 1 90.19 108 GLY B N 1
ATOM 2209 C CA . GLY B 1 108 ? 1.234 -20.016 -26.828 1 90.19 108 GLY B CA 1
ATOM 2210 C C . GLY B 1 108 ? 2.725 -19.75 -26.75 1 90.19 108 GLY B C 1
ATOM 2211 O O . GLY B 1 108 ? 3.529 -20.516 -27.281 1 90.19 108 GLY B O 1
ATOM 2212 N N . SER B 1 109 ? 3.1 -18.672 -26.125 1 91.06 109 SER B N 1
ATOM 2213 C CA . SER B 1 109 ? 4.504 -18.281 -26.078 1 91.06 109 SER B CA 1
ATOM 2214 C C . SER B 1 109 ? 5.25 -19.047 -24.984 1 91.06 109 SER B C 1
ATOM 2216 O O . SER B 1 109 ? 6.48 -18.969 -24.906 1 91.06 109 SER B O 1
ATOM 2218 N N . ILE B 1 110 ? 4.578 -19.641 -24.141 1 92.06 110 ILE B N 1
ATOM 2219 C CA . ILE B 1 110 ? 5.156 -20.516 -23.141 1 92.06 110 ILE B CA 1
ATOM 2220 C C . ILE B 1 110 ? 5.066 -21.969 -23.609 1 92.06 110 ILE B C 1
ATOM 2222 O O . ILE B 1 110 ? 3.979 -22.547 -23.656 1 92.06 110 ILE B O 1
ATOM 2226 N N . PRO B 1 111 ? 6.145 -22.531 -23.891 1 92.81 111 PRO B N 1
ATOM 2227 C CA . PRO B 1 111 ? 6.102 -23.891 -24.438 1 92.81 111 PRO B CA 1
ATOM 2228 C C . PRO B 1 111 ? 5.41 -24.891 -23.5 1 92.81 111 PRO B C 1
ATOM 2230 O O . PRO B 1 111 ? 5.754 -24.969 -22.312 1 92.81 111 PRO B O 1
ATOM 2233 N N . GLY B 1 112 ? 4.406 -25.609 -24 1 92.5 112 GLY B N 1
ATOM 2234 C CA . GLY B 1 112 ? 3.758 -26.688 -23.25 1 92.5 112 GLY B CA 1
ATOM 2235 C C . GLY B 1 112 ? 2.691 -26.188 -22.297 1 92.5 112 GLY B C 1
ATOM 2236 O O . GLY B 1 112 ? 2.135 -26.969 -21.531 1 92.5 112 GLY B O 1
ATOM 2237 N N . VAL B 1 113 ? 2.496 -24.859 -22.344 1 91.12 113 VAL B N 1
ATOM 2238 C CA . VAL B 1 113 ? 1.523 -24.297 -21.406 1 91.12 113 VAL B CA 1
ATOM 2239 C C . VAL B 1 113 ? 0.345 -23.703 -22.188 1 91.12 113 VAL B C 1
ATOM 2241 O O . VAL B 1 113 ? 0.532 -22.875 -23.078 1 91.12 113 VAL B O 1
ATOM 2244 N N . SER B 1 114 ? -0.907 -24.203 -21.875 1 88.12 114 SER B N 1
ATOM 2245 C CA . SER B 1 114 ? -2.123 -23.672 -22.484 1 88.12 114 SER B CA 1
ATOM 2246 C C . SER B 1 114 ? -2.744 -22.594 -21.625 1 88.12 114 SER B C 1
ATOM 2248 O O . SER B 1 114 ? -2.357 -22.406 -20.469 1 88.12 114 SER B O 1
ATOM 2250 N N . PHE B 1 115 ? -3.633 -21.906 -22.203 1 87.94 115 PHE B N 1
ATOM 2251 C CA . PHE B 1 115 ? -4.316 -20.812 -21.531 1 87.94 115 PHE B CA 1
ATOM 2252 C C . PHE B 1 115 ? -4.996 -21.312 -20.25 1 87.94 115 PHE B C 1
ATOM 2254 O O . PHE B 1 115 ? -5 -20.609 -19.234 1 87.94 115 PHE B O 1
ATOM 2261 N N . GLY B 1 116 ? -5.543 -22.516 -20.234 1 91.38 116 GLY B N 1
ATOM 2262 C CA . GLY B 1 116 ? -6.281 -23.062 -19.094 1 91.38 116 GLY B CA 1
ATOM 2263 C C . GLY B 1 116 ? -5.391 -23.438 -17.938 1 91.38 116 GLY B C 1
ATOM 2264 O O . GLY B 1 116 ? -5.879 -23.75 -16.844 1 91.38 116 GLY B O 1
ATOM 2265 N N . GLU B 1 117 ? -4.078 -23.344 -18.125 1 93.75 117 GLU B N 1
ATOM 2266 C CA . GLU B 1 117 ? -3.139 -23.781 -17.094 1 93.75 117 GLU B CA 1
ATOM 2267 C C . GLU B 1 117 ? -2.656 -22.609 -16.25 1 93.75 117 GLU B C 1
ATOM 2269 O O . GLU B 1 117 ? -1.785 -22.766 -15.391 1 93.75 117 GLU B O 1
ATOM 2274 N N . MET B 1 118 ? -3.174 -21.422 -16.484 1 94.19 118 MET B N 1
ATOM 2275 C CA . MET B 1 118 ? -2.789 -20.25 -15.688 1 94.19 118 MET B CA 1
ATOM 2276 C C . MET B 1 118 ? -3.174 -20.438 -14.227 1 94.19 118 MET B C 1
ATOM 2278 O O . MET B 1 118 ? -4.305 -20.828 -13.922 1 94.19 118 MET B O 1
ATOM 2282 N N . LYS B 1 119 ? -2.225 -20.234 -13.359 1 96.69 119 LYS B N 1
ATOM 2283 C CA . LYS B 1 119 ? -2.441 -20.297 -11.914 1 96.69 119 LYS B CA 1
ATOM 2284 C C . LYS B 1 119 ? -2.102 -18.969 -11.25 1 96.69 119 LYS B C 1
ATOM 2286 O O . LYS B 1 119 ? -1.229 -18.234 -11.719 1 96.69 119 LYS B O 1
ATOM 2291 N N . LEU B 1 120 ? -2.812 -18.75 -10.195 1 97.69 120 LEU B N 1
ATOM 2292 C CA . LEU B 1 120 ? -2.586 -17.547 -9.406 1 97.69 120 LEU B CA 1
ATOM 2293 C C . LEU B 1 120 ? -2.369 -17.875 -7.938 1 97.69 120 LEU B C 1
ATOM 2295 O O . LEU B 1 120 ? -3.043 -18.766 -7.395 1 97.69 120 LEU B O 1
ATOM 2299 N N . GLN B 1 121 ? -1.417 -17.312 -7.312 1 98.19 121 GLN B N 1
ATOM 2300 C CA . GLN B 1 121 ? -1.317 -17.188 -5.863 1 98.19 121 GLN B CA 1
ATOM 2301 C C . GLN B 1 121 ? -1.385 -15.727 -5.43 1 98.19 121 GLN B C 1
ATOM 2303 O O . GLN B 1 121 ? -0.823 -14.852 -6.09 1 98.19 121 GLN B O 1
ATOM 2308 N N . ILE B 1 122 ? -2.064 -15.461 -4.348 1 98.56 122 ILE B N 1
ATOM 2309 C CA . ILE B 1 122 ? -2.311 -14.086 -3.924 1 98.56 122 ILE B CA 1
ATOM 2310 C C . ILE B 1 122 ? -1.867 -13.906 -2.473 1 98.56 122 ILE B C 1
ATOM 2312 O O . ILE B 1 122 ? -2.201 -14.727 -1.61 1 98.56 122 ILE B O 1
ATOM 2316 N N . LYS B 1 123 ? -1.086 -12.93 -2.26 1 98.62 123 LYS B N 1
ATOM 2317 C CA . LYS B 1 123 ? -0.737 -12.5 -0.908 1 98.62 123 LYS B CA 1
ATOM 2318 C C . LYS B 1 123 ? -1.311 -11.125 -0.6 1 98.62 123 LYS B C 1
ATOM 2320 O O . LYS B 1 123 ? -1.105 -10.172 -1.361 1 98.62 123 LYS B O 1
ATOM 2325 N N . LEU B 1 124 ? -2.057 -11 0.496 1 98.81 124 LEU B N 1
ATOM 2326 C CA . LEU B 1 124 ? -2.672 -9.742 0.917 1 98.81 124 LEU B CA 1
ATOM 2327 C C . LEU B 1 124 ? -2.064 -9.258 2.229 1 98.81 124 LEU B C 1
ATOM 2329 O O . LEU B 1 124 ? -1.979 -10.016 3.197 1 98.81 124 LEU B O 1
ATOM 2333 N N . GLY B 1 125 ? -1.497 -8.023 2.23 1 98.75 125 GLY B N 1
ATOM 2334 C CA . GLY B 1 125 ? -1.183 -7.316 3.463 1 98.75 125 GLY B CA 1
ATOM 2335 C C . GLY B 1 125 ? -2.361 -6.543 4.027 1 98.75 125 GLY B C 1
ATOM 2336 O O . GLY B 1 125 ? -2.758 -5.516 3.473 1 98.75 125 GLY B O 1
ATOM 2337 N N . VAL B 1 126 ? -2.885 -7.02 5.102 1 98.75 126 VAL B N 1
ATOM 2338 C CA . VAL B 1 126 ? -4.098 -6.5 5.723 1 98.75 126 VAL B CA 1
ATOM 2339 C C . VAL B 1 126 ? -3.83 -6.191 7.195 1 98.75 126 VAL B C 1
ATOM 2341 O O . VAL B 1 126 ? -3.186 -6.973 7.895 1 98.75 126 VAL B O 1
ATOM 2344 N N . PRO B 1 127 ? -4.289 -4.961 7.648 1 98.25 127 PRO B N 1
ATOM 2345 C CA . PRO B 1 127 ? -4.129 -4.73 9.086 1 98.25 127 PRO B CA 1
ATOM 2346 C C . PRO B 1 127 ? -4.668 -5.883 9.93 1 98.25 127 PRO B C 1
ATOM 2348 O O . PRO B 1 127 ? -5.781 -6.363 9.695 1 98.25 127 PRO B O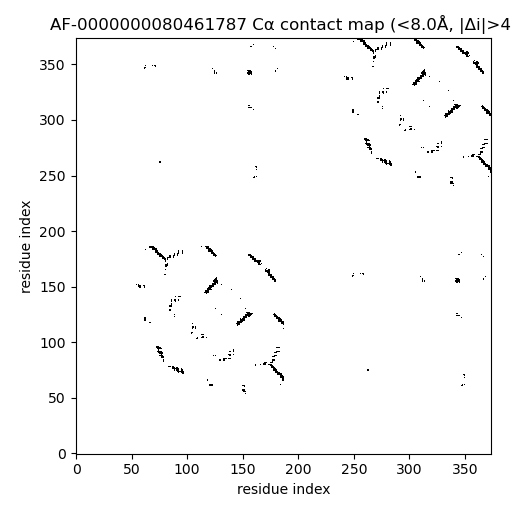 1
ATOM 2351 N N . ARG B 1 128 ? -3.945 -6.266 10.906 1 97.25 128 ARG B N 1
ATOM 2352 C CA . ARG B 1 128 ? -4.211 -7.48 11.672 1 97.25 128 ARG B CA 1
ATOM 2353 C C . ARG B 1 128 ? -5.625 -7.465 12.25 1 97.25 128 ARG B C 1
ATOM 2355 O O . ARG B 1 128 ? -6.328 -8.477 12.211 1 97.25 128 ARG B O 1
ATOM 2362 N N . SER B 1 129 ? -6.016 -6.375 12.75 1 97.31 129 SER B N 1
ATOM 2363 C CA . SER B 1 129 ? -7.297 -6.266 13.445 1 97.31 129 SER B CA 1
ATOM 2364 C C . SER B 1 129 ? -8.461 -6.477 12.484 1 97.31 129 SER B C 1
ATOM 2366 O O . SER B 1 129 ? -9.602 -6.664 12.914 1 97.31 129 SER B O 1
ATOM 2368 N N . LEU B 1 130 ? -8.188 -6.469 11.188 1 97.94 130 LEU B N 1
ATOM 2369 C CA . LEU B 1 130 ? -9.258 -6.512 10.195 1 97.94 130 LEU B CA 1
ATOM 2370 C C . LEU B 1 130 ? -9.266 -7.852 9.469 1 97.94 130 LEU B C 1
ATOM 2372 O O . LEU B 1 130 ? -10.109 -8.078 8.594 1 97.94 130 LEU B O 1
ATOM 2376 N N . HIS B 1 131 ? -8.406 -8.773 9.805 1 98.25 131 HIS B N 1
ATOM 2377 C CA . HIS B 1 131 ? -8.305 -10.055 9.125 1 98.25 131 HIS B CA 1
ATOM 2378 C C . HIS B 1 131 ? -9.648 -10.781 9.109 1 98.25 131 HIS B C 1
ATOM 2380 O O . HIS B 1 131 ? -10.047 -11.344 8.086 1 98.25 131 HIS B O 1
ATOM 2386 N N . HIS B 1 132 ? -10.352 -10.695 10.188 1 97.75 132 HIS B N 1
ATOM 2387 C CA . HIS B 1 132 ? -11.562 -11.477 10.383 1 97.75 132 HIS B CA 1
ATOM 2388 C C . HIS B 1 132 ? -12.727 -10.906 9.578 1 97.75 132 HIS B C 1
ATOM 2390 O O . HIS B 1 132 ? -13.758 -11.562 9.406 1 97.75 132 HIS B O 1
ATOM 2396 N N . GLN B 1 133 ? -12.57 -9.688 9.039 1 97.75 133 GLN B N 1
ATOM 2397 C CA . GLN B 1 133 ? -13.648 -9.016 8.328 1 97.75 133 GLN B CA 1
ATOM 2398 C C . GLN B 1 133 ? -13.523 -9.211 6.82 1 97.75 133 GLN B C 1
ATOM 2400 O O . GLN B 1 133 ? -14.398 -8.781 6.059 1 97.75 133 GLN B O 1
ATOM 2405 N N . LEU B 1 134 ? -12.5 -9.953 6.387 1 98.25 134 LEU B N 1
ATOM 2406 C CA . LEU B 1 134 ? -12.203 -10.078 4.965 1 98.25 134 LEU B CA 1
ATOM 2407 C C . LEU B 1 134 ? -13.07 -11.156 4.32 1 98.25 134 LEU B C 1
ATOM 2409 O O . LEU B 1 134 ? -13.148 -12.273 4.824 1 98.25 134 LEU B O 1
ATOM 2413 N N . ASP B 1 135 ? -13.75 -10.797 3.232 1 98.38 135 ASP B N 1
ATOM 2414 C CA . ASP B 1 135 ? -14.469 -11.75 2.389 1 98.38 135 ASP B CA 1
ATOM 2415 C C . ASP B 1 135 ? -13.609 -12.195 1.205 1 98.38 135 ASP B C 1
ATOM 2417 O O . ASP B 1 135 ? -13.586 -11.531 0.167 1 98.38 135 ASP B O 1
ATOM 2421 N N . LEU B 1 136 ? -13.047 -13.312 1.321 1 98.25 136 LEU B N 1
ATOM 2422 C CA . LEU B 1 136 ? -12.086 -13.773 0.331 1 98.25 136 LEU B CA 1
ATOM 2423 C C . LEU B 1 136 ? -12.781 -14.164 -0.97 1 98.25 136 LEU B C 1
ATOM 2425 O O . LEU B 1 136 ? -12.188 -14.055 -2.049 1 98.25 136 LEU B O 1
ATOM 2429 N N . ASP B 1 137 ? -14.031 -14.648 -0.887 1 98.06 137 ASP B N 1
ATOM 2430 C CA . ASP B 1 137 ? -14.742 -14.992 -2.113 1 98.06 137 ASP B CA 1
ATOM 2431 C C . ASP B 1 137 ? -14.953 -13.766 -2.994 1 98.06 137 ASP B C 1
ATOM 2433 O O . ASP B 1 137 ? -14.781 -13.828 -4.211 1 98.06 137 ASP B O 1
ATOM 2437 N N . LYS B 1 138 ? -15.297 -12.672 -2.383 1 98.62 138 LYS B N 1
ATOM 2438 C CA . LYS B 1 138 ? -15.422 -11.422 -3.123 1 98.62 138 LYS B CA 1
ATOM 2439 C C . LYS B 1 138 ? -14.078 -10.984 -3.697 1 98.62 138 LYS B C 1
ATOM 2441 O O . LYS B 1 138 ? -14.008 -10.555 -4.852 1 98.62 138 LYS B O 1
ATOM 2446 N N . VAL B 1 139 ? -13 -11.141 -2.92 1 98.75 139 VAL B N 1
ATOM 2447 C CA . VAL B 1 139 ? -11.672 -10.773 -3.391 1 98.75 139 VAL B CA 1
ATOM 2448 C C . VAL B 1 139 ? -11.297 -11.625 -4.602 1 98.75 139 VAL B C 1
ATOM 2450 O O . VAL B 1 139 ? -10.812 -11.109 -5.609 1 98.75 139 VAL B O 1
ATOM 2453 N N . LYS B 1 140 ? -11.57 -12.906 -4.562 1 98.44 140 LYS B N 1
ATOM 2454 C CA . LYS B 1 140 ? -11.227 -13.836 -5.637 1 98.44 140 LYS B CA 1
ATOM 2455 C C . LYS B 1 140 ? -12 -13.516 -6.91 1 98.44 140 LYS B C 1
ATOM 2457 O O . LYS B 1 140 ? -11.516 -13.766 -8.016 1 98.44 140 LYS B O 1
ATOM 2462 N N . SER B 1 141 ? -13.117 -12.938 -6.801 1 98.31 141 SER B N 1
ATOM 2463 C CA . SER B 1 141 ? -13.984 -12.656 -7.938 1 98.31 141 SER B CA 1
ATOM 2464 C C . SER B 1 141 ? -13.398 -11.57 -8.828 1 98.31 141 SER B C 1
ATOM 2466 O O . SER B 1 141 ? -13.844 -11.375 -9.961 1 98.31 141 SER B O 1
ATOM 2468 N N . ILE B 1 142 ? -12.383 -10.82 -8.398 1 98.44 142 ILE B N 1
ATOM 2469 C CA . ILE B 1 142 ? -11.719 -9.773 -9.164 1 98.44 142 ILE B CA 1
ATOM 2470 C C . ILE B 1 142 ? -10.977 -10.391 -10.344 1 98.44 142 ILE B C 1
ATOM 2472 O O . ILE B 1 142 ? -10.719 -9.711 -11.344 1 98.44 142 ILE B O 1
ATOM 2476 N N . PHE B 1 143 ? -10.609 -11.641 -10.25 1 97.75 143 PHE B N 1
ATOM 2477 C CA . PHE B 1 143 ? -9.766 -12.305 -11.234 1 97.75 143 PHE B CA 1
ATOM 2478 C C . PHE B 1 143 ? -10.609 -13.078 -12.234 1 97.75 143 PHE B C 1
ATOM 2480 O O . PHE B 1 143 ? -11.133 -14.148 -11.914 1 97.75 143 PHE B O 1
ATOM 2487 N N . PRO B 1 144 ? -10.648 -12.578 -13.453 1 93.19 144 PRO B N 1
ATOM 2488 C CA . PRO B 1 144 ? -11.531 -13.188 -14.453 1 93.19 144 PRO B CA 1
ATOM 2489 C C . PRO B 1 144 ? -10.984 -14.5 -15 1 93.19 144 PRO B C 1
ATOM 2491 O O . PRO B 1 144 ? -11.734 -15.297 -15.57 1 93.19 144 PRO B O 1
ATOM 2494 N N . TYR B 1 145 ? -9.625 -14.641 -14.883 1 91.81 145 TYR B N 1
ATOM 2495 C CA . TYR B 1 145 ? -8.977 -15.82 -15.453 1 91.81 145 TYR B CA 1
ATOM 2496 C C . TYR B 1 145 ? -7.973 -16.422 -14.477 1 91.81 145 TYR B C 1
ATOM 2498 O O . TYR B 1 145 ? -7.543 -15.75 -13.531 1 91.81 145 TYR B O 1
ATOM 2506 N N . GLY B 1 146 ? -7.711 -17.688 -14.68 1 94.62 146 GLY B N 1
ATOM 2507 C CA . GLY B 1 146 ? -6.711 -18.375 -13.883 1 94.62 146 GLY B CA 1
ATOM 2508 C C . GLY B 1 146 ? -7.297 -19.078 -12.672 1 94.62 146 GLY B C 1
ATOM 2509 O O . GLY B 1 146 ? -8.289 -18.625 -12.094 1 94.62 146 GLY B O 1
ATOM 2510 N N . GLU B 1 147 ? -6.699 -20.172 -12.328 1 96.38 147 GLU B N 1
ATOM 2511 C CA . GLU B 1 147 ? -7.062 -20.875 -11.102 1 96.38 147 GLU B CA 1
ATOM 2512 C C . GLU B 1 147 ? -6.328 -20.297 -9.891 1 96.38 147 GLU B C 1
ATOM 2514 O O . GLU B 1 147 ? -5.098 -20.312 -9.844 1 96.38 147 GLU B O 1
ATOM 2519 N N . ILE B 1 148 ? -7.078 -19.797 -8.977 1 97.25 148 ILE B N 1
ATOM 2520 C CA . ILE B 1 148 ? -6.461 -19.328 -7.742 1 97.25 148 ILE B CA 1
ATOM 2521 C C . ILE B 1 148 ? -6.145 -20.516 -6.844 1 97.25 148 ILE B C 1
ATOM 2523 O O . ILE B 1 148 ? -7.051 -21.141 -6.277 1 97.25 148 ILE B O 1
ATOM 2527 N N . VAL B 1 149 ? -4.883 -20.812 -6.688 1 96.38 149 VAL B N 1
ATOM 2528 C CA . VAL B 1 149 ? -4.512 -22.047 -6.008 1 96.38 149 VAL B CA 1
ATOM 2529 C C . VAL B 1 149 ? -4.184 -21.75 -4.547 1 96.38 149 VAL B C 1
ATOM 2531 O O . VAL B 1 149 ? -4.16 -22.656 -3.713 1 96.38 149 VAL B O 1
ATOM 2534 N N . ASN B 1 150 ? -3.891 -20.469 -4.242 1 96.06 150 ASN B N 1
ATOM 2535 C CA . ASN B 1 150 ? -3.596 -20.094 -2.859 1 96.06 150 ASN B CA 1
ATOM 2536 C C . ASN B 1 150 ? -3.82 -18.609 -2.615 1 96.06 150 ASN B C 1
ATOM 2538 O O . ASN B 1 150 ? -3.543 -17.781 -3.486 1 96.06 150 ASN B O 1
ATOM 2542 N N . VAL B 1 151 ? -4.379 -18.297 -1.458 1 97.69 151 VAL B N 1
ATOM 2543 C CA . VAL B 1 151 ? -4.469 -16.922 -0.967 1 97.69 151 VAL B CA 1
ATOM 2544 C C . VAL B 1 151 ? -3.938 -16.859 0.463 1 97.69 151 VAL B C 1
ATOM 2546 O O . VAL B 1 151 ? -4.391 -17.594 1.338 1 97.69 151 VAL B O 1
ATOM 2549 N N . GLU B 1 152 ? -2.99 -16.016 0.605 1 98.19 152 GLU B N 1
ATOM 2550 C CA . GLU B 1 152 ? -2.428 -15.805 1.936 1 98.19 152 GLU B CA 1
ATOM 2551 C C . GLU B 1 152 ? -2.715 -14.398 2.441 1 98.19 152 GLU B C 1
ATOM 2553 O O . GLU B 1 152 ? -2.471 -13.414 1.735 1 98.19 152 GLU B O 1
ATOM 2558 N N . VAL B 1 153 ? -3.295 -14.312 3.637 1 98.44 153 VAL B N 1
ATOM 2559 C CA . VAL B 1 153 ? -3.508 -13.031 4.301 1 98.44 153 VAL B CA 1
ATOM 2560 C C . VAL B 1 153 ? -2.5 -12.859 5.438 1 98.44 153 VAL B C 1
ATOM 2562 O O . VAL B 1 153 ? -2.404 -13.719 6.32 1 98.44 153 VAL B O 1
ATOM 2565 N N . VAL B 1 154 ? -1.75 -11.797 5.383 1 98.31 154 VAL B N 1
ATOM 2566 C CA . VAL B 1 154 ? -0.747 -11.555 6.414 1 98.31 154 VAL B CA 1
ATOM 2567 C C . VAL B 1 154 ? -0.932 -10.156 6.996 1 98.31 154 VAL B C 1
ATOM 2569 O O . VAL B 1 154 ? -1.659 -9.336 6.434 1 98.31 154 VAL B O 1
ATOM 2572 N N . ASP B 1 155 ? -0.231 -9.945 8.172 1 98.06 155 ASP B N 1
ATOM 2573 C CA . ASP B 1 155 ? -0.215 -8.594 8.742 1 98.06 155 ASP B CA 1
ATOM 2574 C C . ASP B 1 155 ? 0.397 -7.598 7.766 1 98.06 155 ASP B C 1
ATOM 2576 O O . ASP B 1 155 ? 1.465 -7.844 7.199 1 98.06 155 ASP B O 1
ATOM 2580 N N . GLY B 1 156 ? -0.288 -6.543 7.555 1 98.56 156 GLY B N 1
ATOM 2581 C CA . GLY B 1 156 ? 0.184 -5.52 6.637 1 98.56 156 GLY B CA 1
ATOM 2582 C C . GLY B 1 156 ? -0.812 -4.395 6.438 1 98.56 156 GLY B C 1
ATOM 2583 O O . GLY B 1 156 ? -1.634 -4.121 7.316 1 98.56 156 GLY B O 1
ATOM 2584 N N . GLY B 1 157 ? -0.581 -3.668 5.328 1 98.69 157 GLY B N 1
ATOM 2585 C CA . GLY B 1 157 ? -1.464 -2.545 5.062 1 98.69 157 GLY B CA 1
ATOM 2586 C C . GLY B 1 157 ? -1.245 -1.375 6.004 1 98.69 157 GLY B C 1
ATOM 2587 O O . GLY B 1 157 ? -0.108 -1.066 6.363 1 98.69 157 GLY B O 1
ATOM 2588 N N . LEU B 1 158 ? -2.391 -0.698 6.234 1 98.75 158 LEU B N 1
ATOM 2589 C CA . LEU B 1 158 ? -2.332 0.47 7.105 1 98.75 158 LEU B CA 1
ATOM 2590 C C . LEU B 1 158 ? -3.732 0.938 7.484 1 98.75 158 LEU B C 1
ATOM 2592 O O . LEU B 1 158 ? -4.637 0.943 6.645 1 98.75 158 LEU B O 1
ATOM 2596 N N . ILE B 1 159 ? -3.906 1.182 8.734 1 98.25 159 ILE B N 1
ATOM 2597 C CA . ILE B 1 159 ? -5.047 1.98 9.172 1 98.25 159 ILE B CA 1
ATOM 2598 C C . ILE B 1 159 ? -4.594 3.412 9.453 1 98.25 159 ILE B C 1
ATOM 2600 O O . ILE B 1 159 ? -3.666 3.635 10.234 1 98.25 159 ILE B O 1
ATOM 2604 N N . CYS B 1 160 ? -5.18 4.363 8.758 1 97.69 160 CYS B N 1
ATOM 2605 C CA . CYS B 1 160 ? -4.883 5.773 8.977 1 97.69 160 CYS B CA 1
ATOM 2606 C C . CYS B 1 160 ? -6.164 6.602 8.992 1 97.69 160 CYS B C 1
ATOM 2608 O O . CYS B 1 160 ? -7.262 6.062 8.828 1 97.69 160 CYS B O 1
ATOM 2610 N N . SER B 1 161 ? -5.953 7.867 9.266 1 97.19 161 SER B N 1
ATOM 2611 C CA . SER B 1 161 ? -7.121 8.742 9.312 1 97.19 161 SER B CA 1
ATOM 2612 C C . SER B 1 161 ? -7.414 9.344 7.938 1 97.19 161 SER B C 1
ATOM 2614 O O . SER B 1 161 ? -6.496 9.758 7.227 1 97.19 161 SER B O 1
ATOM 2616 N N . SER B 1 162 ? -8.68 9.367 7.609 1 95.81 162 SER B N 1
ATOM 2617 C CA . SER B 1 162 ? -9.102 10.078 6.41 1 95.81 162 SER B CA 1
ATOM 2618 C C . SER B 1 162 ? -9.258 11.57 6.68 1 95.81 162 SER B C 1
ATOM 2620 O O . SER B 1 162 ? -9.453 12.359 5.754 1 95.81 162 SER B O 1
ATOM 2622 N N . GLY B 1 163 ? -9.172 11.922 7.945 1 95.25 163 GLY B N 1
ATOM 2623 C CA . GLY B 1 163 ? -9.305 13.312 8.344 1 95.25 163 GLY B CA 1
ATOM 2624 C C . GLY B 1 163 ? -10.734 13.719 8.625 1 95.25 163 GLY B C 1
ATOM 2625 O O . GLY B 1 163 ? -10.992 14.828 9.109 1 95.25 163 GLY B O 1
ATOM 2626 N N . VAL B 1 164 ? -11.727 12.828 8.273 1 93.75 164 VAL B N 1
ATOM 2627 C CA . VAL B 1 164 ? -13.125 13.211 8.461 1 93.75 164 VAL B CA 1
ATOM 2628 C C . VAL B 1 164 ? -13.977 11.953 8.641 1 93.75 164 VAL B C 1
ATOM 2630 O O . VAL B 1 164 ? -13.68 10.906 8.062 1 93.75 164 VAL B O 1
ATOM 2633 N N . LEU B 1 165 ? -14.961 12.109 9.547 1 93.75 165 LEU B N 1
ATOM 2634 C CA . LEU B 1 165 ? -16 11.102 9.688 1 93.75 165 LEU B CA 1
ATOM 2635 C C . LEU B 1 165 ? -17.188 11.406 8.766 1 93.75 165 LEU B C 1
ATOM 2637 O O . LEU B 1 165 ? -17.766 12.492 8.844 1 93.75 165 LEU B O 1
ATOM 2641 N N . VAL B 1 166 ? -17.438 10.508 7.832 1 94.81 166 VAL B N 1
ATOM 2642 C CA . VAL B 1 166 ? -18.594 10.641 6.945 1 94.81 166 VAL B CA 1
ATOM 2643 C C . VAL B 1 166 ? -19.609 9.539 7.238 1 94.81 166 VAL B C 1
ATOM 2645 O O . VAL B 1 166 ? -19.609 8.492 6.586 1 94.81 166 VAL B O 1
ATOM 2648 N N . GLU B 1 167 ? -20.562 9.812 8.07 1 93.62 167 GLU B N 1
ATOM 2649 C CA . GLU B 1 167 ? -21.516 8.82 8.562 1 93.62 167 GLU B CA 1
ATOM 2650 C C . GLU B 1 167 ? -22.391 8.281 7.43 1 93.62 167 GLU B C 1
ATOM 2652 O O . GLU B 1 167 ? -22.75 7.102 7.426 1 93.62 167 GLU B O 1
ATOM 2657 N N . GLU B 1 168 ? -22.656 9.117 6.488 1 94.12 168 GLU B N 1
ATOM 2658 C CA . GLU B 1 168 ? -23.5 8.734 5.355 1 94.12 168 GLU B CA 1
ATOM 2659 C C . GLU B 1 168 ? -22.844 7.613 4.547 1 94.12 168 GLU B C 1
ATOM 2661 O O . GLU B 1 168 ? -23.531 6.883 3.828 1 94.12 168 GLU B O 1
ATOM 2666 N N . MET B 1 169 ? -21.594 7.488 4.75 1 92.56 169 MET B N 1
ATOM 2667 C CA . MET B 1 169 ? -20.875 6.469 3.994 1 92.56 169 MET B CA 1
ATOM 2668 C C . MET B 1 169 ? -20.578 5.25 4.863 1 92.56 169 MET B C 1
ATOM 2670 O O . MET B 1 169 ? -19.828 4.363 4.465 1 92.56 169 MET B O 1
ATOM 2674 N N . GLY B 1 170 ? -21.141 5.227 6.09 1 92.38 170 GLY B N 1
ATOM 2675 C CA . GLY B 1 170 ? -21.016 4.059 6.945 1 92.38 170 GLY B CA 1
ATOM 2676 C C . GLY B 1 170 ? -19.859 4.16 7.93 1 92.38 170 GLY B C 1
ATOM 2677 O O . GLY B 1 170 ? -19.562 3.201 8.648 1 92.38 170 GLY B O 1
ATOM 2678 N N . ASP B 1 171 ? -19.25 5.301 7.918 1 93.88 171 ASP B N 1
ATOM 2679 C CA . ASP B 1 171 ? -18.109 5.484 8.82 1 93.88 171 ASP B CA 1
ATOM 2680 C C . ASP B 1 171 ? -18.562 5.418 10.281 1 93.88 171 ASP B C 1
ATOM 2682 O O . ASP B 1 171 ? -19.594 5.961 10.641 1 93.88 171 ASP B O 1
ATOM 2686 N N . LYS B 1 172 ? -17.781 4.746 11.078 1 95.19 172 LYS B N 1
ATOM 2687 C CA . LYS B 1 172 ? -17.953 4.766 12.531 1 95.19 172 LYS B CA 1
ATOM 2688 C C . LYS B 1 172 ? -16.938 5.68 13.203 1 95.19 172 LYS B C 1
ATOM 2690 O O . LYS B 1 172 ? -17.109 6.066 14.359 1 95.19 172 LYS B O 1
ATOM 2695 N N . ASN B 1 173 ? -15.922 5.926 12.562 1 95.69 173 ASN B N 1
ATOM 2696 C CA . ASN B 1 173 ? -14.844 6.84 12.914 1 95.69 173 ASN B CA 1
ATOM 2697 C C . ASN B 1 173 ? -14.109 7.344 11.672 1 95.69 173 ASN B C 1
ATOM 2699 O O . ASN B 1 173 ? -14.617 7.246 10.562 1 95.69 173 ASN B O 1
ATOM 2703 N N . GLU B 1 174 ? -12.93 7.93 11.789 1 95.62 174 GLU B N 1
ATOM 2704 C CA . GLU B 1 174 ? -12.227 8.547 10.664 1 95.62 174 GLU B CA 1
ATOM 2705 C C . GLU B 1 174 ? -11.281 7.551 9.992 1 95.62 174 GLU B C 1
ATOM 2707 O O . GLU B 1 174 ? -10.469 7.934 9.148 1 95.62 174 GLU B O 1
ATOM 2712 N N . ASP B 1 175 ? -11.445 6.297 10.289 1 96.62 175 ASP B N 1
ATOM 2713 C CA . ASP B 1 175 ? -10.469 5.336 9.797 1 96.62 175 ASP B CA 1
ATOM 2714 C C . ASP B 1 175 ? -10.609 5.117 8.289 1 96.62 175 ASP B C 1
ATOM 2716 O O . ASP B 1 175 ? -11.727 4.996 7.781 1 96.62 175 ASP B O 1
ATOM 2720 N N . CYS B 1 176 ? -9.492 5.168 7.648 1 97.25 176 CYS B N 1
ATOM 2721 C CA . CYS B 1 176 ? -9.266 4.719 6.277 1 97.25 176 CYS B CA 1
ATOM 2722 C C . CYS B 1 176 ? -8.469 3.422 6.254 1 97.25 176 CYS B C 1
ATOM 2724 O O . CYS B 1 176 ? -7.516 3.258 7.023 1 97.25 176 CYS B O 1
ATOM 2726 N N . TYR B 1 177 ? -8.859 2.463 5.43 1 98.5 177 TYR B N 1
ATOM 2727 C CA . TYR B 1 177 ? -8.172 1.184 5.336 1 98.5 177 TYR B CA 1
ATOM 2728 C C . TYR B 1 177 ? -7.352 1.101 4.055 1 98.5 177 TYR B C 1
ATOM 2730 O O . TYR B 1 177 ? -7.852 1.404 2.969 1 98.5 177 TYR B O 1
ATOM 2738 N N . ILE B 1 178 ? -6.074 0.718 4.203 1 98.81 178 ILE B N 1
ATOM 2739 C CA . ILE B 1 178 ? -5.184 0.467 3.076 1 98.81 178 ILE B CA 1
ATOM 2740 C C . ILE B 1 178 ? -4.773 -1.003 3.059 1 98.81 178 ILE B C 1
ATOM 2742 O O . ILE B 1 178 ? -4.379 -1.557 4.09 1 98.81 178 ILE B O 1
ATOM 2746 N N . VAL B 1 179 ? -4.918 -1.653 1.907 1 98.88 179 VAL B N 1
ATOM 2747 C CA . VAL B 1 179 ? -4.512 -3.041 1.711 1 98.88 179 VAL B CA 1
ATOM 2748 C C . VAL B 1 179 ? -3.508 -3.129 0.565 1 98.88 179 VAL B C 1
ATOM 2750 O O . VAL B 1 179 ? -3.625 -2.408 -0.428 1 98.88 179 VAL B O 1
ATOM 2753 N N . ASN B 1 180 ? -2.492 -3.982 0.768 1 98.88 180 ASN B N 1
ATOM 2754 C CA . ASN B 1 180 ? -1.553 -4.301 -0.301 1 98.88 180 ASN B CA 1
ATOM 2755 C C . ASN B 1 180 ? -1.783 -5.707 -0.847 1 98.88 180 ASN B C 1
ATOM 2757 O O . ASN B 1 180 ? -2.195 -6.605 -0.11 1 98.88 180 ASN B O 1
ATOM 2761 N N . ALA B 1 181 ? -1.503 -5.875 -2.117 1 98.88 181 ALA B N 1
ATOM 2762 C CA . ALA B 1 181 ? -1.634 -7.18 -2.762 1 98.88 181 ALA B CA 1
ATOM 2763 C C . ALA B 1 181 ? -0.394 -7.512 -3.586 1 98.88 181 ALA B C 1
ATOM 2765 O O . ALA B 1 181 ? 0.174 -6.637 -4.246 1 98.88 181 ALA B O 1
ATOM 2766 N N . ALA B 1 182 ? 0.052 -8.719 -3.479 1 98.69 182 ALA B N 1
ATOM 2767 C CA . ALA B 1 182 ? 0.969 -9.336 -4.434 1 98.69 182 ALA B CA 1
ATOM 2768 C C . ALA B 1 182 ? 0.308 -10.516 -5.141 1 98.69 182 ALA B C 1
ATOM 2770 O O . ALA B 1 182 ? -0.129 -11.477 -4.496 1 98.69 182 ALA B O 1
ATOM 2771 N N . VAL B 1 183 ? 0.212 -10.43 -6.453 1 98.5 183 VAL B N 1
ATOM 2772 C CA . VAL B 1 183 ? -0.388 -11.461 -7.285 1 98.5 183 VAL B CA 1
ATOM 2773 C C . VAL B 1 183 ? 0.701 -12.188 -8.078 1 98.5 183 VAL B C 1
ATOM 2775 O O . VAL B 1 183 ? 1.438 -11.562 -8.844 1 98.5 183 VAL B O 1
ATOM 2778 N N . TYR B 1 184 ? 0.796 -13.461 -7.82 1 97.75 184 TYR B N 1
ATOM 2779 C CA . TYR B 1 184 ? 1.758 -14.328 -8.492 1 97.75 184 TYR B CA 1
ATOM 2780 C C . TYR B 1 184 ? 1.088 -15.125 -9.609 1 97.75 184 TYR B C 1
ATOM 2782 O O . TYR B 1 184 ? 0.131 -15.859 -9.359 1 97.75 184 TYR B O 1
ATOM 2790 N N . VAL B 1 185 ? 1.59 -14.93 -10.82 1 97.06 185 VAL B N 1
ATOM 2791 C CA . VAL B 1 185 ? 1 -15.57 -11.992 1 97.06 185 VAL B CA 1
ATOM 2792 C C . VAL B 1 185 ? 1.961 -16.609 -12.555 1 97.06 185 VAL B C 1
ATOM 2794 O O . VAL B 1 185 ? 3.143 -16.328 -12.766 1 97.06 185 VAL B O 1
ATOM 2797 N N . GLY B 1 186 ? 1.432 -17.844 -12.688 1 96.38 186 GLY B N 1
ATOM 2798 C CA . GLY B 1 186 ? 2.217 -18.938 -13.266 1 96.38 186 GLY B CA 1
ATOM 2799 C C . GLY B 1 186 ? 1.365 -20.062 -13.82 1 96.38 186 GLY B C 1
ATOM 2800 O O . GLY B 1 186 ? 0.261 -19.812 -14.32 1 96.38 186 GLY B O 1
ATOM 2801 N N . TYR B 1 187 ? 2.02 -21.234 -13.883 1 95.69 187 TYR B N 1
ATOM 2802 C CA . TYR B 1 187 ? 1.336 -22.422 -14.367 1 95.69 187 TYR B CA 1
ATOM 2803 C C . TYR B 1 187 ? 1.799 -23.656 -13.609 1 95.69 187 TYR B C 1
ATOM 2805 O O . TYR B 1 187 ? 2.85 -23.641 -12.961 1 95.69 187 TYR B O 1
#

Sequence (374 aa):
MSLSLVTAGSILIRPNLRLRQSHLTISSSPSLSLSSSSHRKISRLIKVNAMETKAETISGGVPNNTMKLLFVEMGVGYDQHGQDVTSAAMKACKNAISSNSIPAFRRGSIPGVSFGEMKLQIKLGVPRSLHHQLDLDKVKSIFPYGEIVNVEVVDGGLICSSGVLVEEMGDKNEDCYIVNAAVYVGYMSLSLVTAGSILIRPNLRLRQSHLTISSSPSLSLSSSSHRKISRLIKVNAMETKAETISGGVPNNTMKLLFVEMGVGYDQHGQDVTSAAMKACKNAISSNSIPAFRRGSIPGVSFGEMKLQIKLGVPRSLHHQLDLDKVKSIFPYGEIVNVEVVDGGLICSSGVLVEEMGDKNEDCYIVNAAVYVGY

Radius of gyration: 33.85 Å; Cα contacts (8 Å, |Δi|>4): 629; chains: 2; bounding box: 125×67×83 Å

InterPro domains:
  IPR011719 Conserved hypothetical protein CHP02058 [PF09585] (70-185)
  IPR011719 Conserved hypothetical protein CHP02058 [PTHR34784] (24-187)
  IPR011719 Conserved hypothetical protein CHP02058 [TIGR02058] (68-187)
  IPR037103 Tubulin/FtsZ-like, C-terminal domain [G3DSA:3.30.1330.20] (64-186)

Nearest PDB structures (foldseek):
  3c8l-assembly1_A  TM=8.812E-01  e=3.958E-12  Nostoc punctiforme PCC 73102
  1mgp-assembly1_A  TM=3.687E-01  e=4.565E-02  Thermotoga maritima
  2ewc-assembly1_B  TM=2.853E-01  e=3.096E-02  Streptococcus pyogenes M1 GAS
  8c8v-assembly1_A  TM=3.505E-01  e=2.078E+00  Priestia megaterium NBRC 15308 = ATCC 14581
  6hjx-assembly1_D  TM=2.784E-01  e=3.269E+00  Dickeya chrysanthemi

Solvent-accessible surface area (backbone atoms only — not comparable to full-atom values): 22376 Å² total; per-residue (Å²): 142,83,85,78,79,79,78,81,79,83,82,78,80,80,74,84,65,79,74,79,78,77,72,76,77,74,78,82,73,79,82,75,79,72,75,78,72,80,74,74,72,75,71,70,72,69,74,69,68,78,66,73,74,64,77,62,58,60,94,60,67,60,76,54,87,88,41,52,78,75,48,73,33,58,24,54,12,70,15,61,65,34,62,39,62,36,59,4,41,35,39,2,49,44,49,24,50,71,85,59,83,75,62,43,40,77,70,50,68,41,84,97,44,54,58,89,46,31,28,30,32,34,34,34,14,34,37,65,92,50,57,87,68,51,48,61,69,66,40,57,64,72,54,91,67,59,47,76,79,43,54,36,81,41,71,8,11,30,80,42,61,50,82,53,67,48,57,94,51,57,29,88,49,32,50,18,37,33,18,31,26,38,40,36,35,26,65,142,84,84,79,82,80,80,83,82,85,84,78,80,74,80,81,78,77,75,77,73,78,78,76,77,74,77,82,72,80,82,73,78,72,74,79,70,78,73,74,74,73,71,68,72,68,72,67,66,78,65,73,72,62,80,60,58,58,93,60,65,61,76,56,88,87,42,52,80,74,46,73,34,60,24,54,12,68,14,61,64,35,61,39,62,36,58,4,43,34,38,2,50,47,49,24,51,70,85,59,86,74,63,43,40,75,71,50,68,42,86,97,42,53,57,89,46,30,27,30,34,32,34,34,14,33,36,66,91,49,59,87,67,52,47,60,72,66,40,54,64,73,54,91,66,59,46,74,78,43,55,35,81,42,71,8,11,29,78,41,60,51,84,53,68,48,59,93,51,56,29,89,49,32,50,16,36,33,19,32,26,41,38,36,36,25,67